Protein AF-A0A383DBJ0-F1 (afdb_monomer_lite)

pLDDT: mean 82.98, std 10.9, range [48.59, 94.0]

Foldseek 3Di:
DQLLLLLLVFAADPVRHRCLVVLNQLLQDLPQPPFHDPVSVVVNPDPSVVSSVLSVLVSCLRHPLVVQCPPPLVSLVVNLVSLLVNLVVDVSSGDPDCPSVVSNVVSVVSDDPVNDDPVRCCVVCVPDPPPCPPPPPPPVVVVVVVVVVVVVVVLVVVLSVDSNNYDDDPPPPPDDPVNVVVSVVVVVVVPDDSDNDCSDGDPDDDDDD

Structure (mmCIF, N/CA/C/O backbone):
data_AF-A0A383DBJ0-F1
#
_entry.id   AF-A0A383DBJ0-F1
#
loop_
_atom_site.group_PDB
_atom_site.id
_atom_site.type_symbol
_atom_site.label_atom_id
_atom_site.label_alt_id
_atom_site.label_comp_id
_atom_site.label_asym_id
_atom_site.label_entity_id
_atom_site.label_seq_id
_atom_site.pdbx_PDB_ins_code
_atom_site.Cartn_x
_atom_site.Cartn_y
_atom_site.Cartn_z
_atom_site.occupancy
_atom_site.B_iso_or_equiv
_atom_site.auth_seq_id
_atom_site.auth_comp_id
_atom_site.auth_asym_id
_atom_site.auth_atom_id
_atom_site.pdbx_PDB_model_num
ATOM 1 N N . MET A 1 1 ? -1.577 1.151 3.585 1.00 78.62 1 MET A N 1
ATOM 2 C CA . MET A 1 1 ? -2.310 1.111 2.299 1.00 78.62 1 MET A CA 1
ATOM 3 C C . MET A 1 1 ? -2.269 2.473 1.631 1.00 78.62 1 MET A C 1
ATOM 5 O O . MET A 1 1 ? -1.499 2.609 0.700 1.00 78.62 1 MET A O 1
ATOM 9 N N . LEU A 1 2 ? -2.978 3.483 2.160 1.00 85.38 2 LEU A N 1
ATOM 10 C CA . LEU A 1 2 ? -3.038 4.823 1.557 1.00 85.38 2 LEU A CA 1
ATOM 11 C C . LEU A 1 2 ? -1.651 5.437 1.316 1.00 85.38 2 LEU A C 1
ATOM 13 O O . LEU A 1 2 ? -1.332 5.814 0.196 1.00 85.38 2 LEU A O 1
ATOM 17 N N . GLU A 1 3 ? -0.817 5.481 2.356 1.00 85.38 3 GLU A N 1
ATOM 18 C CA . GLU A 1 3 ? 0.549 6.016 2.272 1.00 85.38 3 GLU A CA 1
ATOM 19 C C . GLU A 1 3 ? 1.381 5.288 1.206 1.00 85.38 3 GLU A C 1
ATOM 21 O O . GLU A 1 3 ? 1.990 5.929 0.358 1.00 85.38 3 GLU A O 1
ATOM 26 N N . SER A 1 4 ? 1.298 3.953 1.166 1.00 85.00 4 SER A N 1
ATOM 27 C CA . SER A 1 4 ? 1.961 3.122 0.151 1.00 85.00 4 SER A CA 1
ATOM 28 C C . SER A 1 4 ? 1.519 3.446 -1.279 1.00 85.00 4 SER A C 1
ATOM 30 O O . SER A 1 4 ? 2.328 3.313 -2.190 1.00 85.00 4 SER A O 1
ATOM 32 N N . GLY A 1 5 ? 0.269 3.863 -1.488 1.00 87.31 5 GLY A N 1
ATOM 33 C CA . GLY A 1 5 ? -0.203 4.332 -2.789 1.00 87.31 5 GLY A CA 1
ATOM 34 C C . GLY A 1 5 ? 0.335 5.723 -3.121 1.00 87.31 5 GLY A C 1
ATOM 35 O O . GLY A 1 5 ? 0.815 5.951 -4.226 1.00 87.31 5 GLY A O 1
ATOM 36 N N . ILE A 1 6 ? 0.319 6.647 -2.154 1.00 89.38 6 ILE A N 1
ATOM 37 C CA . ILE A 1 6 ? 0.775 8.037 -2.333 1.00 89.38 6 ILE A CA 1
ATOM 38 C C . ILE A 1 6 ? 2.254 8.086 -2.725 1.00 89.38 6 ILE A C 1
ATOM 40 O O . ILE A 1 6 ? 2.603 8.726 -3.718 1.00 89.38 6 ILE A O 1
ATOM 44 N N . VAL A 1 7 ? 3.114 7.370 -1.996 1.00 89.50 7 VAL A N 1
ATOM 45 C CA . VAL A 1 7 ? 4.571 7.400 -2.214 1.00 89.50 7 VAL A CA 1
ATOM 46 C C . VAL A 1 7 ? 4.981 6.937 -3.613 1.00 89.50 7 VAL A C 1
ATOM 48 O O . VAL A 1 7 ? 5.968 7.431 -4.150 1.00 89.50 7 VAL A O 1
ATOM 51 N N . LYS A 1 8 ? 4.208 6.040 -4.240 1.00 90.12 8 LYS A N 1
ATOM 52 C CA . LYS A 1 8 ? 4.453 5.571 -5.614 1.00 90.12 8 LYS A CA 1
ATOM 53 C C . LYS A 1 8 ? 4.334 6.708 -6.628 1.00 90.12 8 LYS A C 1
ATOM 55 O O . LYS A 1 8 ? 5.065 6.744 -7.613 1.00 90.12 8 LYS A O 1
ATOM 60 N N . PHE A 1 9 ? 3.478 7.694 -6.364 1.00 89.44 9 PHE A N 1
ATOM 61 C CA . PHE A 1 9 ? 3.321 8.861 -7.228 1.00 89.44 9 PHE A CA 1
ATOM 62 C C . PHE A 1 9 ? 4.254 10.016 -6.872 1.00 89.44 9 PHE A C 1
ATOM 64 O O . PHE A 1 9 ? 4.484 10.870 -7.730 1.00 89.44 9 PHE A O 1
ATOM 71 N N . THR A 1 10 ? 4.749 10.108 -5.641 1.00 88.44 10 THR A N 1
ATOM 72 C CA . THR A 1 10 ? 5.482 11.292 -5.163 1.00 88.44 10 THR A CA 1
ATOM 73 C C . THR A 1 10 ? 6.996 11.103 -5.130 1.00 88.44 10 THR A C 1
ATOM 75 O O . THR A 1 10 ? 7.720 12.096 -5.202 1.00 88.44 10 THR A O 1
ATOM 78 N N . PHE A 1 11 ? 7.490 9.863 -5.095 1.00 88.88 11 PHE A N 1
ATOM 79 C CA . PHE A 1 11 ? 8.921 9.562 -5.127 1.00 88.88 11 PHE A CA 1
ATOM 80 C C . PHE A 1 11 ? 9.411 9.248 -6.543 1.00 88.88 11 PHE A C 1
ATOM 82 O O . PHE A 1 11 ? 8.774 8.521 -7.303 1.00 88.88 11 PHE A O 1
ATOM 89 N N . PHE A 1 12 ? 10.564 9.812 -6.892 1.00 89.50 12 PHE A N 1
ATOM 90 C CA . PHE A 1 12 ? 11.225 9.649 -8.188 1.00 89.50 12 PHE A CA 1
ATOM 91 C C . PHE A 1 12 ? 12.572 8.951 -8.013 1.00 89.50 12 PHE A C 1
ATOM 93 O O . PHE A 1 12 ? 13.228 9.101 -6.979 1.00 89.50 12 PHE A O 1
ATOM 100 N N . ALA A 1 13 ? 12.985 8.188 -9.018 1.00 88.56 13 ALA A N 1
ATOM 101 C CA . ALA A 1 13 ? 14.321 7.617 -9.079 1.00 88.56 13 ALA A CA 1
ATOM 102 C C . ALA A 1 13 ? 15.391 8.728 -9.235 1.00 88.56 13 ALA A C 1
ATOM 104 O O . ALA A 1 13 ? 15.050 9.873 -9.549 1.00 88.56 13 ALA A O 1
ATOM 105 N N . PRO A 1 14 ? 16.686 8.437 -8.987 1.00 86.69 14 PRO A N 1
ATOM 106 C CA . PRO A 1 14 ? 17.764 9.434 -9.069 1.00 86.69 14 PRO A CA 1
ATOM 107 C C . PRO A 1 14 ? 17.910 10.109 -10.441 1.00 86.69 14 PRO A C 1
ATOM 109 O O . PRO A 1 14 ? 18.412 11.223 -10.533 1.00 86.69 14 PRO A O 1
ATOM 112 N N . ASP A 1 15 ? 17.459 9.437 -11.497 1.00 86.62 15 ASP A N 1
ATOM 113 C CA . ASP A 1 15 ? 17.388 9.928 -12.876 1.00 86.62 15 ASP A CA 1
ATOM 114 C C . ASP A 1 15 ? 16.153 10.818 -13.145 1.00 86.62 15 ASP A C 1
ATOM 116 O O . ASP A 1 15 ? 15.969 11.315 -14.254 1.00 86.62 15 ASP A O 1
ATOM 120 N N . GLY A 1 16 ? 15.300 11.032 -12.139 1.00 86.00 16 GLY A N 1
ATOM 121 C CA . GLY A 1 16 ? 14.067 11.810 -12.231 1.00 86.00 16 GLY A CA 1
ATOM 122 C C . GLY A 1 16 ? 12.880 11.045 -12.821 1.00 86.00 16 GLY A C 1
ATOM 123 O O . GLY A 1 16 ? 11.803 11.632 -12.971 1.00 86.00 16 GLY A O 1
ATOM 124 N N . THR A 1 17 ? 13.035 9.755 -13.135 1.00 90.12 17 THR A N 1
ATOM 125 C CA . THR A 1 17 ? 11.953 8.926 -13.678 1.00 90.12 17 THR A CA 1
ATOM 126 C C . THR A 1 17 ? 11.041 8.394 -12.571 1.00 90.12 17 THR A C 1
ATOM 128 O O . THR A 1 17 ? 11.385 8.368 -11.386 1.00 90.12 17 THR A O 1
ATOM 131 N N . ASN A 1 18 ? 9.824 7.998 -12.942 1.00 92.19 18 ASN A N 1
ATOM 132 C CA . ASN A 1 18 ? 8.900 7.324 -12.039 1.00 92.19 18 ASN A CA 1
ATOM 133 C C . ASN A 1 18 ? 8.164 6.227 -12.813 1.00 92.19 18 ASN A C 1
ATOM 135 O O . ASN A 1 18 ? 7.288 6.508 -13.631 1.00 92.19 18 ASN A O 1
ATOM 139 N N . THR A 1 19 ? 8.549 4.981 -12.543 1.00 91.62 19 THR A N 1
ATOM 140 C CA . THR A 1 19 ? 8.010 3.778 -13.191 1.00 91.62 19 THR A CA 1
ATOM 141 C C . THR A 1 19 ? 6.544 3.529 -12.846 1.00 91.62 19 THR A C 1
ATOM 143 O O . THR A 1 19 ? 5.799 3.019 -13.673 1.00 91.62 19 THR A O 1
ATOM 146 N N . TRP A 1 20 ? 6.092 3.949 -11.661 1.00 92.75 20 TRP A N 1
ATOM 147 C CA . TRP A 1 20 ? 4.691 3.856 -11.242 1.00 92.75 20 TRP A CA 1
ATOM 148 C C . TRP A 1 20 ? 3.778 4.763 -12.068 1.00 92.75 20 TRP A C 1
ATOM 150 O O . TRP A 1 20 ? 2.691 4.354 -12.461 1.00 92.75 20 TRP A O 1
ATOM 160 N N . ARG A 1 21 ? 4.229 5.983 -12.375 1.00 91.50 21 ARG A N 1
ATOM 161 C CA . ARG A 1 21 ? 3.523 6.934 -13.251 1.00 91.50 21 ARG A CA 1
ATOM 162 C C . ARG A 1 21 ? 3.600 6.567 -14.730 1.00 91.50 21 ARG A C 1
ATOM 164 O O . ARG A 1 21 ? 2.800 7.075 -15.504 1.00 91.50 21 ARG A O 1
ATOM 171 N N . ALA A 1 22 ? 4.594 5.772 -15.111 1.00 92.56 22 ALA A N 1
ATOM 172 C CA . ALA A 1 22 ? 4.785 5.290 -16.473 1.00 92.56 22 ALA A CA 1
ATOM 173 C C . ALA A 1 22 ? 4.126 3.920 -16.716 1.00 92.56 22 ALA A C 1
ATOM 175 O O . ALA A 1 22 ? 4.369 3.323 -17.758 1.00 92.56 22 ALA A O 1
ATOM 176 N N . ASP A 1 23 ? 3.352 3.415 -15.750 1.00 92.44 23 ASP A N 1
ATOM 177 C CA . ASP A 1 23 ? 2.667 2.116 -15.767 1.00 92.44 23 ASP A CA 1
ATOM 178 C C . ASP A 1 23 ? 3.574 0.881 -15.962 1.00 92.44 23 ASP A C 1
ATOM 180 O O . ASP A 1 23 ? 3.080 -0.234 -16.091 1.00 92.44 23 ASP A O 1
ATOM 184 N N . SER A 1 24 ? 4.898 1.048 -15.892 1.00 91.88 24 SER A N 1
ATOM 185 C CA . SER A 1 24 ? 5.894 -0.017 -16.086 1.00 91.88 24 SER A CA 1
ATOM 186 C C . SER A 1 24 ? 6.407 -0.622 -14.782 1.00 91.88 24 SER A C 1
ATOM 188 O O . SER A 1 24 ? 7.285 -1.476 -14.779 1.00 91.88 24 SER A O 1
ATOM 190 N N . ALA A 1 25 ? 5.897 -0.180 -13.631 1.00 91.75 25 ALA A N 1
ATOM 191 C CA . ALA A 1 25 ? 6.394 -0.635 -12.336 1.00 91.75 25 ALA A CA 1
ATOM 192 C C . ALA A 1 25 ? 6.259 -2.153 -12.127 1.00 91.75 25 ALA A C 1
ATOM 194 O O . ALA A 1 25 ? 7.143 -2.745 -11.506 1.00 91.75 25 ALA A O 1
ATOM 195 N N . LEU A 1 26 ? 5.188 -2.778 -12.633 1.00 91.56 26 LEU A N 1
ATOM 196 C CA . LEU A 1 26 ? 4.977 -4.221 -12.477 1.00 91.56 26 LEU A CA 1
ATOM 197 C C . LEU A 1 26 ? 5.916 -5.060 -13.353 1.00 91.56 26 LEU A C 1
ATOM 199 O O . LEU A 1 26 ? 6.318 -6.123 -12.890 1.00 91.56 26 LEU A O 1
ATOM 203 N N . ASP A 1 27 ? 6.387 -4.529 -14.488 1.00 90.94 27 ASP A N 1
ATOM 204 C CA . ASP A 1 27 ? 7.390 -5.179 -15.354 1.00 90.94 27 ASP A CA 1
ATOM 205 C C . ASP A 1 27 ? 8.699 -5.489 -14.600 1.00 90.94 27 ASP A C 1
ATOM 207 O O . ASP A 1 27 ? 9.447 -6.407 -14.926 1.00 90.94 27 ASP A O 1
ATOM 211 N N . TYR A 1 28 ? 9.001 -4.695 -13.569 1.00 90.19 28 TYR A N 1
ATOM 212 C CA . TYR A 1 28 ? 10.174 -4.885 -12.715 1.00 90.19 28 TYR A CA 1
ATOM 213 C C . TYR A 1 28 ? 9.833 -5.623 -11.417 1.00 90.19 28 TYR A C 1
ATOM 215 O O . TYR A 1 28 ? 10.699 -6.193 -10.752 1.00 90.19 28 TYR A O 1
ATOM 223 N N . HIS A 1 29 ? 8.571 -5.589 -10.999 1.00 90.62 29 HIS A N 1
ATOM 224 C CA . HIS A 1 29 ? 8.169 -5.950 -9.647 1.00 90.62 29 HIS A CA 1
ATOM 225 C C . HIS A 1 29 ? 8.373 -7.431 -9.332 1.00 90.62 29 HIS A C 1
ATOM 227 O O . HIS A 1 29 ? 8.875 -7.781 -8.260 1.00 90.62 29 HIS A O 1
ATOM 233 N N . TYR A 1 30 ? 7.999 -8.304 -10.267 1.00 88.88 30 TYR A N 1
ATOM 234 C CA . TYR A 1 30 ? 7.921 -9.743 -10.021 1.00 88.88 30 TYR A CA 1
ATOM 235 C C . TYR A 1 30 ? 9.279 -10.394 -9.762 1.00 88.88 30 TYR A C 1
ATOM 237 O O . TYR A 1 30 ? 9.354 -11.377 -9.018 1.00 88.88 30 TYR A O 1
ATOM 245 N N . TRP A 1 31 ? 10.356 -9.817 -10.290 1.00 86.19 31 TRP A N 1
ATOM 246 C CA . TRP A 1 31 ? 11.720 -10.292 -10.073 1.00 86.19 31 TRP A CA 1
ATOM 247 C C . TRP A 1 31 ? 12.537 -9.437 -9.092 1.00 86.19 31 TRP A C 1
ATOM 249 O O . TRP A 1 31 ? 13.574 -9.905 -8.623 1.00 86.19 31 TRP A O 1
ATOM 259 N N . THR A 1 32 ? 12.090 -8.225 -8.735 1.00 87.94 32 THR A N 1
ATOM 260 C CA . THR A 1 32 ? 12.760 -7.367 -7.727 1.00 87.94 32 THR A CA 1
ATOM 261 C C . THR A 1 32 ? 12.205 -7.490 -6.314 1.00 87.94 32 THR A C 1
ATOM 263 O O . THR A 1 32 ? 12.823 -7.014 -5.359 1.00 87.94 32 THR A O 1
ATOM 266 N N . GLN A 1 33 ? 11.036 -8.103 -6.147 1.00 87.38 33 GLN A N 1
ATOM 267 C CA . GLN A 1 33 ? 10.447 -8.325 -4.831 1.00 87.38 33 GLN A CA 1
ATOM 268 C C . GLN A 1 33 ? 11.353 -9.185 -3.913 1.00 87.38 33 GLN A C 1
ATOM 270 O O . GLN A 1 33 ? 12.064 -10.060 -4.403 1.00 87.38 33 GLN A O 1
ATOM 275 N N . PRO A 1 34 ? 11.328 -8.984 -2.577 1.00 79.56 34 PRO A N 1
ATOM 276 C CA . PRO A 1 34 ? 12.277 -9.583 -1.633 1.00 79.56 34 PRO A CA 1
ATOM 277 C C . PRO A 1 34 ? 12.401 -11.106 -1.687 1.00 79.56 34 PRO A C 1
ATOM 279 O O . PRO A 1 34 ? 13.489 -11.640 -1.487 1.00 79.56 34 PRO A O 1
ATOM 282 N N . ILE A 1 35 ? 11.283 -11.808 -1.888 1.00 83.19 35 ILE A N 1
ATOM 283 C CA . ILE A 1 35 ? 11.227 -13.270 -1.939 1.00 83.19 35 ILE A CA 1
ATOM 284 C C . ILE A 1 35 ? 10.286 -13.654 -3.091 1.00 83.19 35 ILE A C 1
ATOM 286 O O . ILE A 1 35 ? 9.081 -13.836 -2.866 1.00 83.19 35 ILE A O 1
ATOM 290 N N . PRO A 1 36 ? 10.799 -13.733 -4.333 1.00 80.56 36 PRO A N 1
ATOM 291 C CA . PRO A 1 36 ? 10.012 -14.219 -5.453 1.00 80.56 36 PRO A CA 1
ATOM 292 C C . PRO A 1 36 ? 9.712 -15.707 -5.247 1.00 80.56 36 PRO A C 1
ATOM 294 O O . PRO A 1 36 ? 10.533 -16.468 -4.731 1.00 80.56 36 PRO A O 1
ATOM 297 N N . ASN A 1 37 ? 8.509 -16.123 -5.622 1.00 86.00 37 ASN A N 1
ATOM 298 C CA . ASN A 1 37 ? 8.094 -17.518 -5.598 1.00 86.00 37 ASN A CA 1
ATOM 299 C C . ASN A 1 37 ? 8.128 -18.097 -7.027 1.00 86.00 37 ASN A C 1
ATOM 301 O O . ASN A 1 37 ? 8.399 -17.394 -7.999 1.00 86.00 37 ASN A O 1
ATOM 305 N N . GLY A 1 38 ? 7.849 -19.395 -7.174 1.00 84.44 38 GLY A N 1
ATOM 306 C CA . GLY A 1 38 ? 7.829 -20.027 -8.499 1.00 84.44 38 GLY A CA 1
ATOM 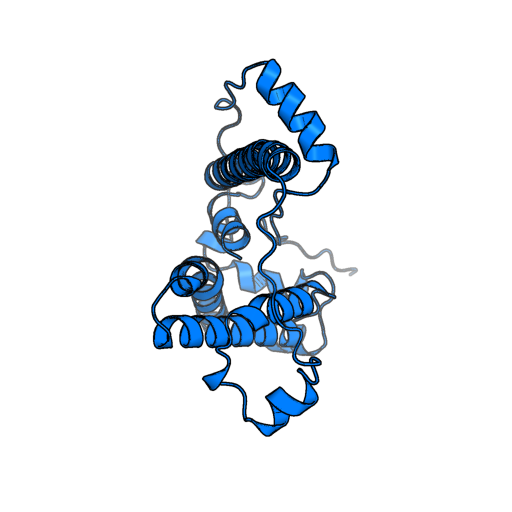307 C C . GLY A 1 38 ? 6.783 -19.433 -9.453 1.00 84.44 38 GLY A C 1
ATOM 308 O O . GLY A 1 38 ? 7.004 -19.440 -10.658 1.00 84.44 38 GLY A O 1
ATOM 309 N N . LEU A 1 39 ? 5.674 -18.891 -8.932 1.00 87.06 39 LEU A N 1
ATOM 310 C CA . LEU A 1 39 ? 4.632 -18.232 -9.728 1.00 87.06 39 LEU A CA 1
ATOM 311 C C . LEU A 1 39 ? 5.063 -16.854 -10.224 1.00 87.06 39 LEU A C 1
ATOM 313 O O . LEU A 1 39 ? 4.639 -16.464 -11.305 1.00 87.06 39 LEU A O 1
ATOM 317 N N . SER A 1 40 ? 5.925 -16.147 -9.490 1.00 88.25 40 SER A N 1
ATOM 318 C CA . SER A 1 40 ? 6.440 -14.833 -9.879 1.00 88.25 40 SER A CA 1
ATOM 319 C C . SER A 1 40 ? 7.049 -14.866 -11.275 1.00 88.25 40 SER A C 1
ATOM 321 O O . SER A 1 40 ? 6.768 -13.985 -12.074 1.00 88.25 40 SER A O 1
ATOM 323 N N . TRP A 1 41 ? 7.806 -15.922 -11.594 1.00 88.88 41 TRP A N 1
ATOM 324 C CA . TRP A 1 41 ? 8.384 -16.104 -12.925 1.00 88.88 41 TRP A CA 1
ATOM 325 C C . TRP A 1 41 ? 7.315 -16.292 -14.007 1.00 88.88 41 TRP A C 1
ATOM 327 O O . TRP A 1 41 ? 7.425 -15.710 -15.075 1.00 88.88 41 TRP A O 1
ATOM 337 N N . TYR A 1 42 ? 6.258 -17.064 -13.745 1.00 89.75 42 TYR A N 1
ATOM 338 C CA . TYR A 1 42 ? 5.175 -17.237 -14.721 1.00 89.75 42 TYR A CA 1
ATOM 339 C C . TYR A 1 42 ? 4.364 -15.958 -14.929 1.00 89.75 42 TYR A C 1
ATOM 341 O O . TYR A 1 42 ? 3.909 -15.706 -16.040 1.00 89.75 42 TYR A O 1
ATOM 349 N N . ILE A 1 43 ? 4.163 -15.177 -13.866 1.00 88.62 43 ILE A N 1
ATOM 350 C CA . ILE A 1 43 ? 3.423 -13.914 -13.923 1.00 88.62 43 ILE A CA 1
ATOM 351 C C . ILE A 1 43 ? 4.230 -12.864 -14.691 1.00 88.62 43 ILE A C 1
ATOM 353 O O . ILE A 1 43 ? 3.660 -12.170 -15.517 1.00 88.62 43 ILE A O 1
ATOM 357 N N . ASP A 1 44 ? 5.546 -12.826 -14.498 1.00 89.50 44 ASP A N 1
ATOM 358 C CA . ASP A 1 44 ? 6.467 -11.960 -15.244 1.00 89.50 44 ASP A CA 1
ATOM 359 C C . ASP A 1 44 ? 6.455 -12.220 -16.763 1.00 89.50 44 ASP A C 1
ATOM 361 O O . ASP A 1 44 ? 6.699 -11.328 -17.564 1.00 89.50 44 ASP A O 1
ATOM 365 N N . GLN A 1 45 ? 6.134 -13.448 -17.181 1.00 91.00 45 GLN A N 1
ATOM 366 C CA . GLN A 1 45 ? 6.005 -13.809 -18.598 1.00 91.00 45 GLN A CA 1
ATOM 367 C C . GLN A 1 45 ? 4.634 -13.449 -19.196 1.00 91.00 45 GLN A C 1
ATOM 369 O O . GLN A 1 45 ? 4.386 -13.726 -20.376 1.00 91.00 45 GLN A O 1
ATOM 374 N N . LEU A 1 46 ? 3.704 -12.898 -18.409 1.00 91.25 46 LEU A N 1
ATOM 375 C CA . LEU A 1 46 ? 2.397 -12.502 -18.921 1.00 91.25 46 LEU A CA 1
ATOM 376 C C . LEU A 1 46 ? 2.517 -11.284 -19.849 1.00 91.25 46 LEU A C 1
ATOM 378 O O . LEU A 1 46 ? 3.480 -10.525 -19.797 1.00 91.25 46 LEU A O 1
ATOM 382 N N . PRO A 1 47 ? 1.537 -11.076 -20.744 1.00 92.81 47 PRO A N 1
ATOM 383 C CA . PRO A 1 47 ? 1.529 -9.883 -21.572 1.00 92.81 47 PRO A CA 1
ATOM 384 C C . PRO A 1 47 ? 1.387 -8.615 -20.719 1.00 92.81 47 PRO A C 1
ATOM 386 O O . PRO A 1 47 ? 0.516 -8.556 -19.854 1.00 92.81 47 PRO A O 1
ATOM 389 N N . HIS A 1 48 ? 2.115 -7.560 -21.083 1.00 91.06 48 HIS A N 1
ATOM 390 C CA . HIS A 1 48 ? 2.145 -6.268 -20.379 1.00 91.06 48 HIS A CA 1
ATOM 391 C C . HIS A 1 48 ? 0.765 -5.647 -20.064 1.00 91.06 48 HIS A C 1
ATOM 393 O O . HIS A 1 48 ? 0.591 -4.942 -19.073 1.00 91.06 48 HIS A O 1
ATOM 399 N N . TRP A 1 49 ? -0.275 -5.920 -20.865 1.00 92.81 49 TRP A N 1
ATOM 400 C CA . TRP A 1 49 ? -1.626 -5.423 -20.563 1.00 92.81 49 TRP A CA 1
ATOM 401 C C . TRP A 1 49 ? -2.194 -5.986 -19.247 1.00 92.81 49 TRP A C 1
ATOM 403 O O . TRP A 1 49 ? -3.015 -5.325 -18.607 1.00 92.81 49 TRP A O 1
ATOM 413 N N . VAL A 1 50 ? -1.770 -7.189 -18.838 1.00 92.31 50 VAL A N 1
ATOM 414 C CA . VAL A 1 50 ? -2.140 -7.796 -17.552 1.00 92.31 50 VAL A CA 1
ATOM 415 C C . VAL A 1 50 ? -1.499 -7.020 -16.407 1.00 92.31 50 VAL A C 1
ATOM 417 O O . VAL A 1 50 ? -2.170 -6.738 -15.415 1.00 92.31 50 VAL A O 1
ATOM 420 N N . ASP A 1 51 ? -0.245 -6.613 -16.570 1.00 92.31 51 ASP A N 1
ATOM 421 C CA . ASP A 1 51 ? 0.494 -5.840 -15.573 1.00 92.31 51 ASP A CA 1
ATOM 422 C C . ASP A 1 51 ? -0.125 -4.463 -15.379 1.00 92.31 51 ASP A C 1
ATOM 424 O O . ASP A 1 51 ? -0.391 -4.065 -14.245 1.00 92.31 51 ASP A O 1
ATOM 428 N N . ILE A 1 52 ? -0.490 -3.786 -16.472 1.00 93.50 52 ILE A N 1
ATOM 429 C CA . ILE A 1 52 ? -1.258 -2.537 -16.414 1.00 93.50 52 ILE A CA 1
ATOM 430 C C . ILE A 1 52 ? -2.575 -2.763 -15.655 1.00 93.50 52 ILE A C 1
ATOM 432 O O . ILE A 1 52 ? -2.914 -2.005 -14.747 1.00 93.50 52 ILE A O 1
ATOM 436 N N . PHE A 1 53 ? -3.331 -3.815 -15.977 1.00 94.00 53 PHE A N 1
ATOM 437 C CA . PHE A 1 53 ? -4.591 -4.098 -15.285 1.00 94.00 53 PHE A CA 1
ATOM 438 C C . PHE A 1 53 ? -4.392 -4.315 -13.773 1.00 94.00 53 PHE A C 1
ATOM 440 O O . PHE A 1 53 ? -5.111 -3.728 -12.957 1.00 94.00 53 PHE A O 1
ATOM 447 N N . CYS A 1 54 ? -3.394 -5.112 -13.388 1.00 93.06 54 CYS A N 1
ATOM 448 C CA . CYS A 1 54 ? -3.036 -5.369 -11.995 1.00 93.06 54 CYS A CA 1
ATOM 449 C C . CYS A 1 54 ? -2.564 -4.097 -11.271 1.00 93.06 54 CYS A C 1
ATOM 451 O O . CYS A 1 54 ? -2.965 -3.867 -10.127 1.00 93.06 54 CYS A O 1
ATOM 453 N N . LEU A 1 55 ? -1.781 -3.244 -11.940 1.00 93.75 55 LEU A N 1
ATOM 454 C CA . LEU A 1 55 ? -1.333 -1.939 -11.447 1.00 93.75 55 LEU A CA 1
ATOM 455 C C . LEU A 1 55 ? -2.531 -1.054 -11.073 1.00 93.75 55 LEU A C 1
ATOM 457 O O . LEU A 1 55 ? -2.607 -0.539 -9.957 1.00 93.75 55 LEU A O 1
ATOM 461 N N . TRP A 1 56 ? -3.499 -0.909 -11.981 1.00 94.00 56 TRP A N 1
ATOM 462 C CA . TRP A 1 56 ? -4.687 -0.084 -11.751 1.00 94.00 56 TRP A CA 1
ATOM 463 C C . TRP A 1 56 ? -5.579 -0.645 -10.645 1.00 94.00 56 TRP A C 1
ATOM 465 O O . TRP A 1 56 ? -6.074 0.116 -9.808 1.00 94.00 56 TRP A O 1
ATOM 475 N N . LEU A 1 57 ? -5.750 -1.970 -10.592 1.00 93.44 57 LEU A N 1
ATOM 476 C CA . LEU A 1 57 ? -6.478 -2.629 -9.507 1.00 93.44 57 LEU A CA 1
ATOM 477 C C . LEU A 1 57 ? -5.805 -2.370 -8.151 1.00 93.44 57 LEU A C 1
ATOM 479 O O . LEU A 1 57 ? -6.485 -2.061 -7.170 1.00 93.44 57 LEU A O 1
ATOM 483 N N . MET A 1 58 ? -4.475 -2.442 -8.102 1.00 93.44 58 MET A N 1
ATOM 484 C CA . MET A 1 58 ? -3.686 -2.126 -6.916 1.00 93.44 58 MET A CA 1
ATOM 485 C C . MET A 1 58 ? -3.843 -0.653 -6.514 1.00 93.44 58 MET A C 1
ATOM 487 O O . MET A 1 58 ? -4.110 -0.389 -5.344 1.00 93.44 58 MET A O 1
ATOM 491 N N . TYR A 1 59 ? -3.760 0.307 -7.442 1.00 93.31 59 TYR A N 1
ATOM 492 C CA . TYR A 1 59 ? -3.983 1.726 -7.125 1.00 93.31 59 TYR A CA 1
ATOM 493 C C . TYR A 1 59 ? -5.376 1.986 -6.566 1.00 93.31 59 TYR A C 1
ATOM 495 O O . TYR A 1 59 ? -5.527 2.697 -5.569 1.00 93.31 59 TYR A O 1
ATOM 503 N N . PHE A 1 60 ? -6.396 1.381 -7.169 1.00 93.81 60 PHE A N 1
ATOM 504 C CA . PHE A 1 60 ? -7.758 1.466 -6.664 1.00 93.81 60 PHE A CA 1
ATOM 505 C C . PHE A 1 60 ? -7.855 0.914 -5.234 1.00 93.81 60 PHE A C 1
ATOM 507 O O . PHE A 1 60 ? -8.427 1.556 -4.350 1.00 93.81 60 PHE A O 1
ATOM 514 N N . ALA A 1 61 ? -7.246 -0.242 -4.979 1.00 92.69 61 ALA A N 1
ATOM 515 C CA . ALA A 1 61 ? -7.255 -0.870 -3.667 1.00 92.69 61 ALA A CA 1
ATOM 516 C C . ALA A 1 61 ? -6.451 -0.098 -2.606 1.00 92.69 61 ALA A C 1
ATOM 518 O O . ALA A 1 61 ? -6.870 -0.011 -1.454 1.00 92.69 61 ALA A O 1
ATOM 519 N N . GLU A 1 62 ? -5.324 0.508 -2.970 1.00 91.44 62 GLU A N 1
ATOM 520 C CA . GLU A 1 62 ? -4.480 1.249 -2.031 1.00 91.44 62 GLU A CA 1
ATOM 521 C C . GLU A 1 62 ? -5.001 2.651 -1.727 1.00 91.44 62 GLU A C 1
ATOM 523 O O . GLU A 1 62 ? -4.862 3.102 -0.589 1.00 91.44 62 GLU A O 1
ATOM 528 N N . ILE A 1 63 ? -5.602 3.329 -2.708 1.00 91.12 63 ILE A N 1
ATOM 529 C CA . ILE A 1 63 ? -6.030 4.725 -2.577 1.00 91.12 63 ILE A CA 1
ATOM 530 C C . ILE A 1 63 ? -7.521 4.814 -2.279 1.00 91.12 63 ILE A C 1
ATOM 532 O O . ILE A 1 63 ? -7.904 5.491 -1.333 1.00 91.12 63 ILE A O 1
ATOM 536 N N . VAL A 1 64 ? -8.375 4.135 -3.046 1.00 93.25 64 VAL A N 1
ATOM 537 C CA . VAL A 1 64 ? -9.831 4.332 -2.973 1.00 93.25 64 VAL A CA 1
ATOM 538 C C . VAL A 1 64 ? -10.450 3.523 -1.835 1.00 93.25 64 VAL A C 1
ATOM 540 O O . VAL A 1 64 ? -11.193 4.078 -1.023 1.00 93.25 64 VAL A O 1
ATOM 543 N N . LEU A 1 65 ? -10.132 2.227 -1.724 1.00 92.12 65 LEU A N 1
ATOM 544 C CA . LEU A 1 65 ? -10.774 1.344 -0.738 1.00 92.12 65 LEU A CA 1
ATOM 545 C C . LEU A 1 65 ? -10.636 1.790 0.730 1.00 92.12 65 LEU A C 1
ATOM 547 O O . LEU A 1 65 ? -11.625 1.652 1.453 1.00 92.12 65 LEU A O 1
ATOM 551 N N . PRO A 1 66 ? -9.511 2.373 1.200 1.00 90.31 66 PRO A N 1
ATOM 552 C CA . PRO A 1 66 ? -9.416 2.855 2.576 1.00 90.31 66 PRO A CA 1
ATOM 553 C C . PRO A 1 66 ? -10.467 3.909 2.939 1.00 90.31 66 PRO A C 1
ATOM 555 O O . PRO A 1 66 ? -10.938 3.934 4.075 1.00 90.31 66 PRO A O 1
ATOM 558 N N . PHE A 1 67 ? -10.894 4.748 1.990 1.00 91.25 67 PHE A N 1
ATOM 559 C CA . PHE A 1 67 ? -11.967 5.718 2.232 1.00 91.25 67 PHE A CA 1
ATOM 560 C C . PHE A 1 67 ? -13.335 5.040 2.362 1.00 91.25 67 PHE A C 1
ATOM 562 O O . PHE A 1 67 ? -14.188 5.493 3.128 1.00 91.25 67 PHE A O 1
ATOM 569 N N . LEU A 1 68 ? -13.539 3.911 1.676 1.00 91.25 68 LEU A N 1
ATOM 570 C CA . LEU A 1 68 ? -14.774 3.132 1.762 1.00 91.25 68 LEU A CA 1
ATOM 571 C C . LEU A 1 68 ? -14.916 2.387 3.100 1.00 91.25 68 LEU A C 1
ATOM 573 O O . LEU A 1 68 ? -16.018 1.951 3.433 1.00 91.25 68 LEU A O 1
ATOM 577 N N . PHE A 1 69 ? -13.856 2.277 3.908 1.00 88.31 69 PHE A N 1
ATOM 578 C CA . PHE A 1 69 ? -13.935 1.658 5.238 1.00 88.31 69 PHE A CA 1
ATOM 579 C C . PHE A 1 69 ? -14.887 2.404 6.182 1.00 88.31 69 PHE A C 1
ATOM 581 O O . PHE A 1 69 ? -15.529 1.782 7.030 1.00 88.31 69 PHE A O 1
ATOM 588 N N . PHE A 1 70 ? -15.028 3.718 5.994 1.00 88.88 70 PHE A N 1
ATOM 589 C CA . PHE A 1 70 ? -15.914 4.586 6.776 1.00 88.88 70 PHE A CA 1
ATOM 590 C C . PHE A 1 70 ? -17.320 4.733 6.164 1.00 88.88 70 PHE A C 1
ATOM 592 O O . PHE A 1 70 ? -18.141 5.505 6.653 1.00 88.88 70 PHE A O 1
ATOM 599 N N . SER A 1 71 ? -17.597 4.003 5.083 1.00 89.81 71 SER A N 1
ATOM 600 C CA . SER A 1 71 ? -18.836 4.063 4.307 1.00 89.81 71 SER A CA 1
ATOM 601 C C . SER A 1 71 ? -19.919 3.122 4.875 1.00 89.81 71 SER A C 1
ATOM 603 O O . SER A 1 71 ? -19.604 2.243 5.687 1.00 89.81 71 SER A O 1
ATOM 605 N N . PRO A 1 72 ? -21.207 3.250 4.479 1.00 88.62 72 PRO A N 1
ATOM 606 C CA . PRO A 1 72 ? -22.249 2.283 4.823 1.00 88.62 72 PRO A CA 1
ATOM 607 C C . PRO A 1 72 ? -21.873 0.830 4.515 1.00 88.62 72 PRO A C 1
ATOM 609 O O . PRO A 1 72 ? -21.052 0.524 3.649 1.00 88.62 72 PRO A O 1
ATOM 612 N N . ARG A 1 73 ? -22.550 -0.082 5.219 1.00 86.44 73 ARG A N 1
ATOM 613 C CA . ARG A 1 73 ? -22.240 -1.516 5.303 1.00 86.44 73 ARG A CA 1
ATOM 614 C C . ARG A 1 73 ? -21.831 -2.175 3.982 1.00 86.44 73 ARG A C 1
ATOM 616 O O . ARG A 1 73 ? -20.817 -2.864 3.946 1.00 86.44 73 ARG A O 1
ATOM 623 N N . ASN A 1 74 ? -22.591 -1.966 2.908 1.00 87.94 74 ASN A N 1
ATOM 624 C CA . ASN A 1 74 ? -22.330 -2.619 1.621 1.00 87.94 74 ASN A CA 1
ATOM 625 C C . ASN A 1 74 ? -20.988 -2.184 1.016 1.00 87.94 74 ASN A C 1
ATOM 627 O O . ASN A 1 74 ? -20.219 -3.022 0.552 1.00 87.94 74 ASN A O 1
ATOM 631 N N . LEU A 1 75 ? -20.682 -0.886 1.078 1.00 90.06 75 LEU A N 1
ATOM 632 C CA . LEU A 1 75 ? -19.429 -0.328 0.569 1.00 90.06 75 LEU A CA 1
ATOM 633 C C . LEU A 1 75 ? -18.241 -0.733 1.445 1.00 90.06 75 LEU A C 1
ATOM 635 O O . LEU A 1 75 ? -17.175 -1.048 0.920 1.00 90.06 75 LEU A O 1
ATOM 639 N N . ARG A 1 76 ? -18.442 -0.835 2.764 1.00 90.19 76 ARG A N 1
ATOM 640 C CA . ARG A 1 76 ? -17.429 -1.378 3.678 1.00 90.19 76 ARG A CA 1
ATOM 641 C C . ARG A 1 76 ? -17.104 -2.843 3.374 1.00 90.19 76 ARG A C 1
ATOM 643 O O . ARG A 1 76 ? -15.935 -3.212 3.368 1.00 90.19 76 ARG A O 1
ATOM 650 N N . HIS A 1 77 ? -18.110 -3.675 3.090 1.00 89.06 77 HIS A N 1
ATOM 651 C CA . HIS A 1 77 ? -17.888 -5.071 2.693 1.00 89.06 77 HIS A CA 1
ATOM 652 C C . HIS A 1 77 ? -17.202 -5.191 1.334 1.00 89.06 77 HIS A C 1
ATOM 654 O O . HIS A 1 77 ? -16.315 -6.027 1.182 1.00 89.06 77 HIS A O 1
ATOM 660 N N . PHE A 1 78 ? -17.567 -4.342 0.371 1.00 92.00 78 PHE A N 1
ATOM 661 C CA . PHE A 1 78 ? -16.870 -4.265 -0.909 1.00 92.00 78 PHE A CA 1
ATOM 662 C C . PHE A 1 78 ? -15.389 -3.915 -0.716 1.00 92.00 78 PHE A C 1
ATOM 664 O O . PHE A 1 78 ? -14.520 -4.582 -1.272 1.00 92.00 78 PHE A O 1
ATOM 671 N N . ALA A 1 79 ? -15.093 -2.934 0.139 1.00 92.38 79 ALA A N 1
ATOM 672 C CA . ALA A 1 79 ? -13.725 -2.543 0.445 1.00 92.38 79 ALA A CA 1
ATOM 673 C C . ALA A 1 79 ? -12.942 -3.634 1.179 1.00 92.38 79 ALA A C 1
ATOM 675 O O . ALA A 1 79 ? -11.788 -3.880 0.843 1.00 92.38 79 ALA A O 1
ATOM 676 N N . LEU A 1 80 ? -13.575 -4.340 2.119 1.00 91.94 80 LEU A N 1
ATOM 677 C CA . LEU A 1 80 ? -12.983 -5.515 2.755 1.00 91.94 80 LEU A CA 1
ATOM 678 C C . LEU A 1 80 ? -12.654 -6.599 1.724 1.00 91.94 80 LEU A C 1
ATOM 680 O O . LEU A 1 80 ? -11.543 -7.120 1.725 1.00 91.94 80 LEU A O 1
ATOM 684 N N . PHE A 1 81 ? -13.597 -6.929 0.841 1.00 91.81 81 PHE A N 1
ATOM 685 C CA . PHE A 1 81 ? -13.390 -7.965 -0.165 1.00 91.81 81 PHE A CA 1
ATOM 686 C C . PHE A 1 81 ? -12.274 -7.586 -1.139 1.00 91.81 81 PHE A C 1
ATOM 688 O O . PHE A 1 81 ? -11.369 -8.385 -1.359 1.00 91.81 81 PHE A O 1
ATOM 695 N N . GLY A 1 82 ? -12.297 -6.359 -1.666 1.00 93.31 82 GLY A N 1
ATOM 696 C CA . GLY A 1 82 ? -11.248 -5.857 -2.552 1.00 93.31 82 GLY A CA 1
ATOM 697 C C . GLY A 1 82 ? -9.873 -5.864 -1.883 1.00 93.31 82 GLY A C 1
ATOM 698 O O . GLY A 1 82 ? -8.886 -6.246 -2.507 1.00 93.31 82 GLY A O 1
ATOM 699 N N . GLN A 1 83 ? -9.815 -5.543 -0.590 1.00 93.12 83 GLN A N 1
ATOM 700 C CA . GLN A 1 83 ? -8.572 -5.585 0.165 1.00 93.12 83 GLN A CA 1
ATOM 701 C C . GLN A 1 83 ? -8.047 -7.006 0.354 1.00 93.12 83 GLN A C 1
ATOM 703 O O . GLN A 1 83 ? -6.867 -7.260 0.129 1.00 93.12 83 GLN A O 1
ATOM 708 N N . VAL A 1 84 ? -8.912 -7.943 0.745 1.00 93.00 84 VAL A N 1
ATOM 709 C CA . VAL A 1 84 ? -8.547 -9.360 0.873 1.00 93.00 84 VAL A CA 1
ATOM 710 C C . VAL A 1 84 ? -8.077 -9.905 -0.472 1.00 93.00 84 VAL A C 1
ATOM 712 O O . VAL A 1 84 ? -7.051 -10.578 -0.523 1.00 93.00 84 VAL A O 1
ATOM 715 N N . LEU A 1 85 ? -8.779 -9.571 -1.557 1.00 94.00 85 LEU A N 1
ATOM 716 C CA . LEU A 1 85 ? -8.413 -9.973 -2.910 1.00 94.00 85 LEU A CA 1
ATOM 717 C C . LEU A 1 85 ? -7.013 -9.474 -3.283 1.00 94.00 85 LEU A C 1
ATOM 719 O O . LEU A 1 85 ? -6.201 -10.272 -3.747 1.00 94.00 85 LEU A O 1
ATOM 723 N N . LEU A 1 86 ? -6.703 -8.198 -3.021 1.00 92.56 86 LEU A N 1
ATOM 724 C CA . LEU A 1 86 ? -5.367 -7.648 -3.254 1.00 92.56 86 LEU A CA 1
ATOM 725 C C . LEU A 1 86 ? -4.302 -8.403 -2.445 1.00 92.56 86 LEU A C 1
ATOM 727 O O . LEU A 1 86 ? -3.288 -8.810 -3.000 1.00 92.56 86 LEU A O 1
ATOM 731 N N . GLN A 1 87 ? -4.528 -8.627 -1.147 1.00 92.94 87 GLN A N 1
ATOM 732 C CA . GLN A 1 87 ? -3.553 -9.316 -0.291 1.00 92.94 87 GLN A CA 1
ATOM 733 C C . GLN A 1 87 ? -3.309 -10.766 -0.728 1.00 92.94 87 GLN A C 1
ATOM 735 O O . GLN A 1 87 ? -2.177 -11.245 -0.674 1.00 92.94 87 GLN A O 1
ATOM 740 N N . VAL A 1 88 ? -4.352 -11.463 -1.190 1.00 90.75 88 VAL A N 1
ATOM 741 C CA . VAL A 1 88 ? -4.228 -12.813 -1.756 1.00 90.75 88 VAL A CA 1
ATOM 742 C C . VAL A 1 88 ? -3.462 -12.778 -3.076 1.00 90.75 88 VAL A C 1
ATOM 744 O O . VAL A 1 88 ? -2.580 -13.608 -3.268 1.00 90.75 88 VAL A O 1
ATOM 747 N N . ALA A 1 89 ? -3.740 -11.812 -3.955 1.00 89.94 89 ALA A N 1
ATOM 748 C CA . ALA A 1 89 ? -3.001 -11.652 -5.205 1.00 89.94 89 ALA A CA 1
ATOM 749 C C . ALA A 1 89 ? -1.502 -11.428 -4.946 1.00 89.94 89 ALA A C 1
ATOM 751 O O . ALA A 1 89 ? -0.683 -12.128 -5.532 1.00 89.94 89 ALA A O 1
ATOM 752 N N . ILE A 1 90 ? -1.155 -10.552 -3.995 1.00 89.44 90 ILE A N 1
ATOM 753 C CA . ILE A 1 90 ? 0.236 -10.300 -3.586 1.00 89.44 90 ILE A CA 1
ATOM 754 C C . ILE A 1 90 ? 0.887 -11.574 -3.023 1.00 89.44 90 ILE A C 1
ATOM 756 O O . ILE A 1 90 ? 2.039 -11.862 -3.331 1.00 89.44 90 ILE A O 1
ATOM 760 N N . LEU A 1 91 ? 0.161 -12.360 -2.218 1.00 89.00 91 LEU A N 1
ATOM 761 C CA . LEU A 1 91 ? 0.659 -13.625 -1.661 1.00 89.00 91 LEU A CA 1
ATOM 762 C C . LEU A 1 91 ? 0.915 -14.689 -2.743 1.00 89.00 91 LEU A C 1
ATOM 764 O O . LEU A 1 91 ? 1.817 -15.516 -2.608 1.00 89.00 91 LEU A O 1
ATOM 768 N N . LEU A 1 92 ? 0.105 -14.692 -3.803 1.00 87.50 92 LEU A N 1
ATOM 769 C CA . LEU A 1 92 ? 0.282 -15.588 -4.943 1.00 87.50 92 LEU A CA 1
ATOM 770 C C . LEU A 1 92 ? 1.422 -15.125 -5.849 1.00 87.50 92 LEU A C 1
ATOM 772 O O . LEU A 1 92 ? 2.163 -15.967 -6.351 1.00 87.50 92 LEU A O 1
ATOM 776 N N . SER A 1 93 ? 1.598 -13.816 -6.038 1.00 86.81 93 SER A N 1
ATOM 777 C CA . SER A 1 93 ? 2.640 -13.269 -6.906 1.00 86.81 93 SER A CA 1
ATOM 778 C C . SER A 1 93 ? 4.017 -13.191 -6.259 1.00 86.81 93 SER A C 1
ATOM 780 O O . SER A 1 93 ? 5.003 -13.099 -6.985 1.00 86.81 93 SER A O 1
ATOM 782 N N . GLY A 1 94 ? 4.116 -13.244 -4.931 1.00 85.19 94 GLY A N 1
ATOM 783 C CA . GLY A 1 94 ? 5.380 -13.233 -4.199 1.00 85.19 94 GLY A CA 1
ATOM 784 C C . GLY A 1 94 ? 5.196 -13.398 -2.693 1.00 85.19 94 GLY A C 1
ATOM 785 O O . GLY A 1 94 ? 4.097 -13.640 -2.198 1.00 85.19 94 GLY A O 1
ATOM 786 N N . ASN A 1 95 ? 6.282 -13.291 -1.929 1.00 84.75 95 ASN A N 1
ATOM 787 C CA . ASN A 1 95 ? 6.238 -13.465 -0.478 1.00 84.75 95 ASN A CA 1
ATOM 788 C C . ASN A 1 95 ? 6.712 -12.205 0.267 1.00 84.75 95 ASN A C 1
ATOM 790 O O . ASN A 1 95 ? 7.877 -11.820 0.218 1.00 84.75 95 ASN A O 1
ATOM 794 N N . TYR A 1 96 ? 5.776 -11.595 1.002 1.00 80.25 96 TYR A N 1
ATOM 795 C CA . TYR A 1 96 ? 5.951 -10.349 1.762 1.00 80.25 96 TYR A CA 1
ATOM 796 C C . TYR A 1 96 ? 5.981 -10.633 3.275 1.00 80.25 96 TYR A C 1
ATOM 798 O O . TYR A 1 96 ? 5.721 -9.761 4.109 1.00 80.25 96 TYR A O 1
ATOM 806 N N . GLY A 1 97 ? 6.254 -11.888 3.646 1.00 83.12 97 GLY A N 1
ATOM 807 C CA . GLY A 1 97 ? 6.310 -12.355 5.023 1.00 83.12 97 GLY A CA 1
ATOM 808 C C . GLY A 1 97 ? 5.000 -12.115 5.774 1.00 83.12 97 GLY A C 1
ATOM 809 O O . GLY A 1 97 ? 3.915 -12.486 5.325 1.00 83.12 97 GLY A O 1
ATOM 810 N N . PHE A 1 98 ? 5.100 -11.485 6.944 1.00 85.88 98 PHE A N 1
ATOM 811 C CA . PHE A 1 98 ? 3.953 -11.243 7.821 1.00 85.88 98 PHE A CA 1
ATOM 812 C C . PHE A 1 98 ? 3.074 -10.062 7.385 1.00 85.88 98 PHE A C 1
ATOM 814 O O . PHE A 1 98 ? 1.975 -9.917 7.914 1.00 85.88 98 PHE A O 1
ATOM 821 N N . PHE A 1 99 ? 3.518 -9.217 6.445 1.00 85.25 99 PHE A N 1
ATOM 822 C CA . PHE A 1 99 ? 2.798 -7.992 6.073 1.00 85.25 99 PHE A CA 1
ATOM 823 C C . PHE A 1 99 ? 1.397 -8.279 5.513 1.00 85.25 99 PHE A C 1
ATOM 825 O O . PHE A 1 99 ? 0.415 -7.671 5.951 1.00 85.25 99 PHE A O 1
ATOM 832 N N . ASN A 1 100 ? 1.288 -9.256 4.608 1.00 87.50 100 ASN A N 1
ATOM 833 C CA . ASN A 1 100 ? 0.004 -9.642 4.016 1.00 87.50 100 ASN A CA 1
ATOM 834 C C . ASN A 1 100 ? -0.947 -10.198 5.088 1.00 87.50 100 ASN A C 1
ATOM 836 O O . ASN A 1 100 ? -2.111 -9.805 5.165 1.00 87.50 100 ASN A O 1
ATOM 840 N N . LEU A 1 101 ? -0.433 -11.059 5.977 1.00 89.19 101 LEU A N 1
ATOM 841 C CA . LEU A 1 101 ? -1.200 -11.637 7.086 1.00 89.19 101 LEU A CA 1
ATOM 842 C C . LEU A 1 101 ? -1.660 -10.570 8.084 1.00 89.19 101 LEU A C 1
ATOM 844 O O . LEU A 1 101 ? -2.800 -10.608 8.542 1.00 89.19 101 LEU A O 1
ATOM 848 N N . LEU A 1 102 ? -0.800 -9.598 8.391 1.00 89.06 102 LEU A N 1
ATOM 849 C CA . LEU A 1 102 ? -1.130 -8.490 9.278 1.00 89.06 102 LEU A CA 1
ATOM 850 C C . LEU A 1 102 ? -2.221 -7.609 8.665 1.00 89.06 102 LEU A C 1
ATOM 852 O O . LEU A 1 102 ? -3.175 -7.256 9.352 1.00 89.06 102 LEU A O 1
ATOM 856 N N . THR A 1 103 ? -2.132 -7.308 7.369 1.00 88.62 103 THR A N 1
ATOM 857 C CA . THR A 1 103 ? -3.165 -6.529 6.674 1.00 88.62 103 THR A CA 1
ATOM 858 C C . THR A 1 103 ? -4.502 -7.266 6.665 1.00 88.62 103 THR A C 1
ATOM 860 O O . THR A 1 103 ? -5.532 -6.660 6.956 1.00 88.62 103 THR A O 1
ATOM 863 N N . LEU A 1 104 ? -4.499 -8.580 6.417 1.00 89.88 104 LEU A N 1
ATOM 864 C CA . LEU A 1 104 ? -5.701 -9.413 6.510 1.00 89.88 104 LEU A CA 1
ATOM 865 C C . LEU A 1 104 ? -6.286 -9.415 7.931 1.00 89.88 104 LEU A C 1
ATOM 867 O O . LEU A 1 104 ? -7.494 -9.248 8.093 1.00 89.88 104 LEU A O 1
ATOM 871 N N . ALA A 1 105 ? -5.445 -9.529 8.962 1.00 90.12 105 ALA A N 1
ATOM 872 C CA . ALA A 1 105 ? -5.880 -9.465 10.355 1.00 90.12 105 ALA A CA 1
ATOM 873 C C . ALA A 1 105 ? -6.497 -8.100 10.706 1.00 90.12 105 ALA A C 1
ATOM 875 O O . ALA A 1 105 ? -7.536 -8.043 11.363 1.00 90.12 105 ALA A O 1
ATOM 876 N N . LEU A 1 106 ? -5.914 -7.003 10.212 1.00 89.12 106 LEU A N 1
ATOM 877 C CA . LEU A 1 106 ? -6.437 -5.644 10.387 1.00 89.12 106 LEU A CA 1
ATOM 878 C C . LEU A 1 106 ? -7.736 -5.386 9.610 1.00 89.12 106 LEU A C 1
ATOM 880 O O . LEU A 1 106 ? -8.446 -4.434 9.925 1.00 89.12 106 LEU A O 1
ATOM 884 N N . CYS A 1 107 ? -8.083 -6.231 8.636 1.00 87.75 107 CYS A N 1
ATOM 885 C CA . CYS A 1 107 ? -9.376 -6.178 7.955 1.00 87.75 107 CYS A CA 1
ATOM 886 C C . CYS A 1 107 ? -10.491 -6.882 8.741 1.00 87.75 107 CYS A C 1
ATOM 888 O O . CYS A 1 107 ? -11.661 -6.610 8.491 1.00 87.75 107 CYS A O 1
ATOM 890 N N . LEU A 1 108 ? -10.178 -7.754 9.707 1.00 85.69 108 LEU A N 1
ATOM 891 C CA . LEU A 1 108 ? -11.198 -8.480 10.477 1.00 85.69 108 LEU A CA 1
ATOM 892 C C . LEU A 1 108 ? -12.208 -7.563 11.194 1.00 85.69 108 LEU A C 1
ATOM 894 O O . LEU A 1 108 ? -13.396 -7.873 11.130 1.00 85.69 108 LEU A O 1
ATOM 898 N N . PRO A 1 109 ? -11.819 -6.424 11.806 1.00 84.56 109 PRO A N 1
ATOM 899 C CA . PRO A 1 109 ? -12.770 -5.505 12.438 1.00 84.56 109 PRO A CA 1
ATOM 900 C C . PRO A 1 109 ? -13.776 -4.849 11.480 1.00 84.56 109 PRO A C 1
ATOM 902 O O . PRO A 1 109 ? -14.755 -4.266 11.938 1.00 84.56 109 PRO A O 1
ATOM 905 N N . LEU A 1 110 ? -13.554 -4.903 10.161 1.00 83.44 110 LEU A N 1
ATOM 906 C CA . LEU A 1 110 ? -14.523 -4.408 9.176 1.00 83.44 110 LEU A CA 1
ATOM 907 C C . LEU A 1 110 ? -15.677 -5.398 8.945 1.00 83.44 110 LEU A C 1
ATOM 909 O O . LEU A 1 110 ? -16.706 -5.006 8.377 1.00 83.44 110 LEU A O 1
ATOM 913 N N . LEU A 1 111 ? -15.524 -6.661 9.365 1.00 81.44 111 LEU A N 1
ATOM 914 C CA . LEU A 1 111 ? -16.600 -7.648 9.350 1.00 81.44 111 LEU A CA 1
ATOM 915 C C . LEU A 1 111 ? -17.646 -7.282 10.404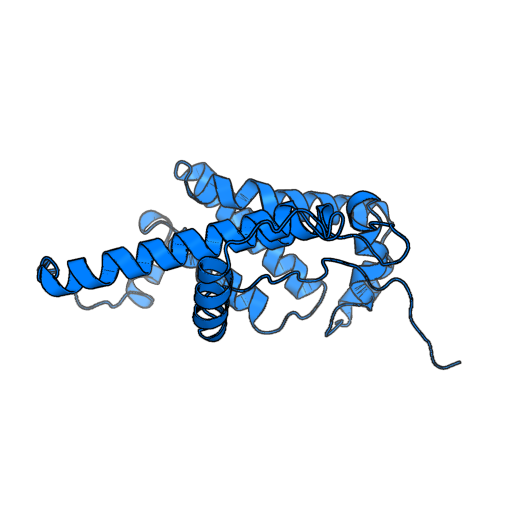 1.00 81.44 111 LEU A C 1
ATOM 917 O O . LEU A 1 111 ? -17.333 -6.994 11.553 1.00 81.44 111 LEU A O 1
ATOM 921 N N . ASP A 1 112 ? -18.905 -7.296 9.984 1.00 75.69 112 ASP A N 1
ATOM 922 C CA . ASP A 1 112 ? -20.046 -7.063 10.864 1.00 75.69 112 ASP A CA 1
ATOM 923 C C . ASP A 1 112 ? -20.398 -8.370 11.597 1.00 75.69 112 ASP A C 1
ATOM 925 O O . ASP A 1 112 ? -20.308 -9.449 11.002 1.00 75.69 112 ASP A O 1
ATOM 929 N N . ASP A 1 113 ? -20.869 -8.296 12.844 1.00 67.56 113 ASP A N 1
ATOM 930 C CA . ASP A 1 113 ? -21.273 -9.469 13.640 1.00 67.56 113 ASP A CA 1
ATOM 931 C C . ASP A 1 113 ? -22.360 -10.291 12.929 1.00 67.56 113 ASP A C 1
ATOM 933 O O . ASP A 1 113 ? -22.446 -11.510 13.071 1.00 67.56 113 ASP A O 1
ATOM 937 N N . GLN A 1 114 ? -23.173 -9.622 12.110 1.00 68.38 114 GLN A N 1
ATOM 938 C CA . GLN A 1 114 ? -24.232 -10.239 11.311 1.00 68.38 114 GLN A CA 1
ATOM 939 C C . GLN A 1 114 ? -23.721 -10.970 10.060 1.00 68.38 114 GLN A C 1
ATOM 941 O O . GLN A 1 114 ? -24.471 -11.735 9.459 1.00 68.38 114 GLN A O 1
ATOM 946 N N . ALA A 1 115 ? -22.488 -10.705 9.623 1.00 65.12 115 ALA A N 1
ATOM 947 C CA . ALA A 1 115 ? -21.872 -11.383 8.484 1.00 65.12 115 ALA A CA 1
ATOM 948 C C . ALA A 1 115 ? -21.205 -12.709 8.892 1.00 65.12 115 ALA A C 1
ATOM 950 O O . ALA A 1 115 ? -20.949 -13.559 8.040 1.00 65.12 115 ALA A O 1
ATOM 951 N N . LEU A 1 116 ? -20.943 -12.912 10.188 1.00 65.88 116 LEU A N 1
ATOM 952 C CA . LEU A 1 116 ? -20.396 -14.161 10.702 1.00 65.88 116 LEU A CA 1
ATOM 953 C C . LEU A 1 116 ? -21.524 -15.186 10.902 1.00 65.88 116 LEU A C 1
ATOM 955 O O . LEU A 1 116 ? -22.484 -14.914 11.627 1.00 65.88 116 LEU A O 1
ATOM 959 N N . PRO A 1 117 ? -21.428 -16.400 10.327 1.00 68.38 117 PRO A N 1
ATOM 960 C CA . PRO A 1 117 ? -22.402 -17.441 10.613 1.00 68.38 117 PRO A CA 1
ATOM 961 C C . PRO A 1 117 ? -22.386 -17.744 12.115 1.00 68.38 117 PRO A C 1
ATOM 963 O O . PRO A 1 117 ? -21.322 -17.896 12.718 1.00 68.38 117 PRO A O 1
ATOM 966 N N . LEU A 1 118 ? -23.570 -17.875 12.724 1.00 64.12 118 LEU A N 1
ATOM 967 C CA . LEU A 1 118 ? -23.756 -18.045 14.176 1.00 64.12 118 LEU A CA 1
ATOM 968 C C . LEU A 1 118 ? -22.869 -19.146 14.792 1.00 64.12 118 LEU A C 1
ATOM 970 O O . LEU A 1 118 ? -22.502 -19.069 15.963 1.00 64.12 118 LEU A O 1
ATOM 974 N N . ARG A 1 119 ? -22.508 -20.172 14.009 1.00 63.59 119 ARG A N 1
ATOM 975 C CA . ARG A 1 119 ? -21.590 -21.247 14.421 1.00 63.59 119 ARG A CA 1
ATOM 976 C C . ARG A 1 119 ? -20.135 -20.784 14.534 1.00 63.59 119 ARG A C 1
ATOM 978 O O . ARG A 1 119 ? -19.487 -21.118 15.519 1.00 63.59 119 ARG A O 1
ATOM 985 N N . ALA A 1 120 ? -19.645 -19.995 13.578 1.00 67.00 120 ALA A N 1
ATOM 986 C CA . ALA A 1 120 ? -18.299 -19.426 13.624 1.00 67.00 120 ALA A CA 1
ATOM 987 C C . ALA A 1 120 ? -18.185 -18.376 14.735 1.00 67.00 120 ALA A C 1
ATOM 989 O O . ALA A 1 120 ? -17.205 -18.387 15.470 1.00 67.00 120 ALA A O 1
ATOM 990 N N . SER A 1 121 ? -19.219 -17.546 14.927 1.00 62.03 121 SER A N 1
ATOM 991 C CA . SER A 1 121 ? -19.271 -16.584 16.035 1.00 62.03 121 SER A CA 1
ATOM 992 C C . SER A 1 121 ? -19.194 -17.282 17.402 1.00 62.03 121 SER A C 1
ATOM 994 O O . SER A 1 121 ? -18.380 -16.904 18.233 1.00 62.03 121 SER A O 1
ATOM 996 N N . LYS A 1 122 ? -19.935 -18.380 17.621 1.00 63.06 122 LYS A N 1
ATOM 997 C CA . LYS A 1 122 ? -19.863 -19.154 18.879 1.00 63.06 122 LYS A CA 1
ATOM 998 C C . LYS A 1 122 ? -18.519 -19.857 19.120 1.00 63.06 122 LYS A C 1
ATOM 1000 O O . LYS A 1 122 ? -18.185 -20.105 20.278 1.00 63.06 122 LYS A O 1
ATOM 1005 N N . PHE A 1 123 ? -17.800 -20.217 18.055 1.00 67.00 123 PHE A N 1
ATOM 1006 C CA . PHE A 1 123 ? -16.496 -20.881 18.131 1.00 67.00 123 PHE A CA 1
ATOM 1007 C C . PHE A 1 123 ? -15.353 -19.879 18.348 1.00 67.00 123 PHE A C 1
ATOM 1009 O O . PHE A 1 123 ? -14.557 -20.053 19.263 1.00 67.00 123 PHE A O 1
ATOM 1016 N N . LEU A 1 124 ? -15.307 -18.808 17.548 1.00 65.88 124 LEU A N 1
ATOM 1017 C CA . LEU A 1 124 ? -14.301 -17.743 17.643 1.00 65.88 124 LEU A CA 1
ATOM 1018 C C . LEU A 1 124 ? -14.508 -16.866 18.880 1.00 65.88 124 LEU A C 1
ATOM 1020 O O . LEU A 1 124 ? -13.550 -16.493 19.549 1.00 65.88 124 LEU A O 1
ATOM 1024 N N . PHE A 1 125 ? -15.764 -16.560 19.199 1.00 65.06 125 PHE A N 1
ATOM 1025 C CA . PHE A 1 125 ? -16.148 -15.692 20.303 1.00 65.06 125 PHE A CA 1
ATOM 1026 C C . PHE A 1 125 ? -16.899 -16.472 21.377 1.00 65.06 125 PHE A C 1
ATOM 1028 O O . PHE A 1 125 ? -17.965 -16.051 21.830 1.00 65.06 125 PHE A O 1
ATOM 1035 N N . HIS A 1 126 ? -16.305 -17.560 21.882 1.00 55.41 126 HIS A N 1
ATOM 1036 C CA . HIS A 1 126 ? -16.666 -18.104 23.200 1.00 55.41 126 HIS A CA 1
ATOM 1037 C C . HIS A 1 126 ? -16.234 -17.135 24.321 1.00 55.41 126 HIS A C 1
ATOM 1039 O O . HIS A 1 126 ? -15.562 -17.479 25.291 1.00 55.41 126 HIS A O 1
ATOM 1045 N N . VAL A 1 127 ? -16.586 -15.865 24.156 1.00 55.94 127 VAL A N 1
ATOM 1046 C CA . VAL A 1 127 ? -16.361 -14.792 25.096 1.00 55.94 127 VAL A CA 1
ATOM 1047 C C . VAL A 1 127 ? -17.438 -14.964 26.147 1.00 55.94 127 VAL A C 1
ATOM 1049 O O . VAL A 1 127 ? -18.630 -14.763 25.900 1.00 55.94 127 VAL A O 1
ATOM 1052 N N . LYS A 1 128 ? -17.012 -15.382 27.340 1.00 54.22 128 LYS A N 1
ATOM 1053 C CA . LYS A 1 128 ? -17.824 -15.332 28.555 1.00 54.22 128 LYS A CA 1
ATOM 1054 C C . LYS A 1 128 ? -18.482 -13.955 28.574 1.00 54.22 128 LYS A C 1
ATOM 1056 O O . LYS A 1 128 ? -17.761 -12.964 28.511 1.00 54.22 128 LYS A O 1
ATOM 1061 N N . LYS A 1 129 ? -19.819 -13.895 28.584 1.00 51.31 129 LYS A N 1
ATOM 1062 C CA . LYS A 1 129 ? -20.602 -12.649 28.543 1.00 51.31 129 LYS A CA 1
ATOM 1063 C C . LYS A 1 129 ? -20.210 -11.782 29.740 1.00 51.31 129 LYS A C 1
ATOM 1065 O O . LYS A 1 129 ? -20.804 -11.867 30.810 1.00 51.31 129 LYS A O 1
ATOM 1070 N N . GLN A 1 130 ? -19.147 -11.006 29.587 1.00 51.69 130 GLN A N 1
ATOM 1071 C CA . GLN A 1 130 ? -18.652 -10.121 30.614 1.00 51.69 130 GLN A CA 1
ATOM 1072 C C . GLN A 1 130 ? -19.589 -8.929 30.561 1.00 51.69 130 GLN A C 1
ATOM 1074 O O . GLN A 1 130 ? -19.598 -8.180 29.587 1.00 51.69 130 GLN A O 1
ATOM 1079 N N . SER A 1 131 ? -20.459 -8.830 31.566 1.00 48.59 131 SER A N 1
ATOM 1080 C CA . SER A 1 131 ? -21.269 -7.642 31.812 1.00 48.59 131 SER A CA 1
ATOM 1081 C C . SER A 1 131 ? -20.345 -6.429 31.717 1.00 48.59 131 SER A C 1
ATOM 1083 O O . SER A 1 131 ? -19.480 -6.231 32.573 1.00 48.59 131 SER A O 1
ATOM 1085 N N . SER A 1 132 ? -20.453 -5.690 30.611 1.00 54.59 132 SER A N 1
ATOM 1086 C CA . SER A 1 132 ? -19.669 -4.489 30.361 1.00 54.59 132 SER A CA 1
ATOM 1087 C C . SER A 1 132 ? -20.183 -3.421 31.312 1.00 54.59 132 SER A C 1
ATOM 1089 O O . SER A 1 132 ? -21.056 -2.618 30.991 1.00 54.59 132 SER A O 1
ATOM 1091 N N . ASN A 1 133 ? -19.659 -3.443 32.531 1.00 51.66 133 ASN A N 1
ATOM 1092 C CA . ASN A 1 133 ? -19.719 -2.302 33.412 1.00 51.66 133 ASN A CA 1
ATOM 1093 C C . ASN A 1 133 ? -18.792 -1.269 32.765 1.00 51.66 133 ASN A C 1
ATOM 1095 O O . ASN A 1 133 ? -17.573 -1.349 32.936 1.00 51.66 133 ASN A O 1
ATOM 1099 N N . ARG A 1 134 ? -19.347 -0.397 31.907 1.00 55.31 134 ARG A N 1
ATOM 1100 C CA . ARG A 1 134 ? -18.623 0.706 31.259 1.00 55.31 134 ARG A CA 1
ATOM 1101 C C . ARG A 1 134 ? -18.085 1.622 32.356 1.00 55.31 134 ARG A C 1
ATOM 1103 O O . ARG A 1 134 ? -18.700 2.625 32.703 1.00 55.31 134 ARG A O 1
ATOM 1110 N N . LYS A 1 135 ? -16.945 1.264 32.940 1.00 62.66 135 LYS A N 1
ATOM 1111 C CA . LYS A 1 135 ? -16.210 2.152 33.827 1.00 62.66 135 LYS A CA 1
ATOM 1112 C C . LYS A 1 135 ? -15.695 3.276 32.942 1.00 62.66 135 LYS A C 1
ATOM 1114 O O . LYS A 1 135 ? -14.827 3.057 32.102 1.00 62.66 135 LYS A O 1
ATOM 1119 N N . CYS A 1 136 ? -16.288 4.456 33.091 1.00 60.91 136 CYS A N 1
ATOM 1120 C CA . CYS A 1 136 ? -15.737 5.679 32.532 1.00 60.91 136 CYS A CA 1
ATOM 1121 C C . CYS A 1 136 ? -14.285 5.766 33.023 1.00 60.91 136 CYS A C 1
ATOM 1123 O O . CYS A 1 136 ? -14.064 5.661 34.235 1.00 60.91 136 CYS A O 1
ATOM 1125 N N . LEU A 1 137 ? -13.306 5.847 32.111 1.00 65.00 137 LEU A N 1
ATOM 1126 C CA . LEU A 1 137 ? -11.902 5.928 32.519 1.00 65.00 137 LEU A CA 1
ATOM 1127 C C . LEU A 1 137 ? -11.763 7.081 33.529 1.00 65.00 137 LEU A C 1
ATOM 1129 O O . LEU A 1 137 ? -12.319 8.160 33.294 1.00 65.00 137 LEU A O 1
ATOM 1133 N N . PRO A 1 138 ? -11.053 6.886 34.653 1.00 70.50 138 PRO A N 1
ATOM 1134 C CA . PRO A 1 138 ? -10.860 7.946 35.628 1.00 70.50 138 PRO A CA 1
ATOM 1135 C C . PRO A 1 138 ? -10.265 9.176 34.930 1.00 70.50 138 PRO A C 1
ATOM 1137 O O . PRO A 1 138 ? -9.336 9.059 34.131 1.00 70.50 138 PRO A O 1
ATOM 1140 N N . ARG A 1 139 ? -10.804 10.363 35.243 1.00 72.69 139 ARG A N 1
ATOM 1141 C CA . ARG A 1 139 ? -10.385 11.669 34.694 1.00 72.69 139 ARG A CA 1
ATOM 1142 C C . ARG A 1 139 ? -8.863 11.870 34.532 1.00 72.69 139 ARG A C 1
ATOM 1144 O O . ARG A 1 139 ? -8.478 12.435 33.513 1.00 72.69 139 ARG A O 1
ATOM 1151 N N . PRO A 1 140 ? -7.976 11.410 35.441 1.00 74.31 140 PRO A N 1
ATOM 1152 C CA . PRO A 1 140 ? -6.532 11.534 35.217 1.00 74.31 140 PRO A CA 1
ATOM 1153 C C . PRO A 1 140 ? -5.998 10.694 34.042 1.00 74.31 140 PRO A C 1
ATOM 1155 O O . PRO A 1 140 ? -5.092 11.136 33.344 1.00 74.31 140 PRO A O 1
ATOM 1158 N N . GLN A 1 141 ? -6.555 9.507 33.778 1.00 75.12 141 GLN A N 1
ATOM 1159 C CA . GLN A 1 141 ? -6.115 8.656 32.664 1.00 75.12 141 GLN A CA 1
ATOM 1160 C C . GLN A 1 141 ? -6.575 9.210 31.312 1.00 75.12 141 GLN A C 1
ATOM 1162 O O . GLN A 1 141 ? -5.811 9.193 30.352 1.00 75.12 141 GLN A O 1
ATOM 1167 N N . THR A 1 142 ? -7.793 9.756 31.236 1.00 76.69 142 THR A N 1
ATOM 1168 C CA . THR A 1 142 ? -8.278 10.434 30.020 1.00 76.69 142 THR A CA 1
ATOM 1169 C C . THR A 1 142 ? -7.518 11.731 29.744 1.00 76.69 142 THR A C 1
ATOM 1171 O O . THR A 1 142 ? -7.231 12.022 28.584 1.00 76.69 142 THR A O 1
ATOM 1174 N N . ALA A 1 143 ? -7.113 12.459 30.789 1.00 81.69 143 ALA A N 1
ATOM 1175 C CA . ALA A 1 143 ? -6.272 13.648 30.663 1.00 81.69 143 ALA A CA 1
ATOM 1176 C C . ALA A 1 143 ? -4.863 13.343 30.119 1.00 81.69 143 ALA A C 1
ATOM 1178 O O . ALA A 1 143 ? -4.315 14.171 29.401 1.00 81.69 143 ALA A O 1
ATOM 1179 N N . LEU A 1 144 ? -4.292 12.167 30.412 1.00 84.50 144 LEU A N 1
ATOM 1180 C CA . LEU A 1 144 ? -3.006 11.722 29.852 1.00 84.50 144 LEU A CA 1
ATOM 1181 C C . LEU A 1 144 ? -3.146 11.171 28.420 1.00 84.50 144 LEU A C 1
ATOM 1183 O O . LEU A 1 144 ? -2.251 11.339 27.595 1.00 84.50 144 LEU A O 1
ATOM 1187 N N . LEU A 1 145 ? -4.269 10.520 28.106 1.00 86.88 145 LEU A N 1
ATOM 1188 C CA . LEU A 1 145 ? -4.494 9.919 26.789 1.00 86.88 145 LEU A CA 1
ATOM 1189 C C . LEU A 1 145 ? -4.686 10.979 25.694 1.00 86.88 145 LEU A C 1
ATOM 1191 O O . LEU A 1 145 ? -4.191 10.818 24.584 1.00 86.88 145 LEU A O 1
ATOM 1195 N N . ALA A 1 146 ? -5.383 12.072 26.015 1.00 87.31 146 ALA A N 1
ATOM 1196 C CA . ALA A 1 146 ? -5.658 13.156 25.078 1.00 87.31 146 ALA A CA 1
ATOM 1197 C C . ALA A 1 146 ? -4.390 13.759 24.431 1.00 87.31 146 ALA A C 1
ATOM 1199 O O . ALA A 1 146 ? -4.329 13.777 23.200 1.00 87.31 146 ALA A O 1
ATOM 1200 N N . PRO A 1 147 ? -3.354 14.201 25.178 1.00 88.94 147 PRO A N 1
ATOM 1201 C CA . PRO A 1 147 ? -2.135 14.733 24.572 1.00 88.94 147 PRO A CA 1
ATOM 1202 C C . PRO A 1 147 ? -1.365 13.672 23.778 1.00 88.94 147 PRO A C 1
ATOM 1204 O O . PRO A 1 147 ? -0.809 14.003 22.737 1.00 88.94 147 PRO A O 1
ATOM 1207 N N . LEU A 1 148 ? -1.375 12.400 24.197 1.00 88.44 148 LEU A N 1
ATOM 1208 C CA . LEU A 1 148 ? -0.765 11.313 23.420 1.00 88.44 148 LEU A CA 1
ATOM 1209 C C . LEU A 1 148 ? -1.469 11.113 22.072 1.00 88.44 148 LEU A C 1
ATOM 1211 O O . LEU A 1 148 ? -0.800 10.996 21.048 1.00 88.44 148 LEU A O 1
ATOM 1215 N N . CYS A 1 149 ? -2.804 11.135 22.046 1.00 89.50 149 CYS A N 1
ATOM 1216 C CA . CYS A 1 149 ? -3.573 11.081 20.803 1.00 89.50 149 CYS A CA 1
ATOM 1217 C C . CYS A 1 149 ? -3.295 12.295 19.908 1.00 89.50 149 CYS A C 1
ATOM 1219 O O . CYS A 1 149 ? -3.143 12.130 18.701 1.00 89.50 149 CYS A O 1
ATOM 1221 N N . VAL A 1 150 ? -3.191 13.498 20.482 1.00 90.19 150 VAL A N 1
ATOM 1222 C CA . VAL A 1 150 ? -2.843 14.712 19.725 1.00 90.19 150 VAL A CA 1
ATOM 1223 C C . VAL A 1 150 ? -1.447 14.593 19.119 1.00 90.19 150 VAL A C 1
ATOM 1225 O O . VAL A 1 150 ? -1.293 14.857 17.931 1.00 90.19 150 VAL A O 1
ATOM 1228 N N . LEU A 1 151 ? -0.449 14.151 19.892 1.00 88.81 151 LEU A N 1
ATOM 1229 C CA . LEU A 1 151 ? 0.912 13.942 19.393 1.00 88.81 151 LEU A CA 1
ATOM 1230 C C . LEU A 1 151 ? 0.953 12.890 18.283 1.00 88.81 151 LEU A C 1
ATOM 1232 O O . LEU A 1 151 ? 1.620 13.117 17.280 1.00 88.81 151 LEU A O 1
ATOM 1236 N N . PHE A 1 152 ? 0.204 11.794 18.430 1.00 88.88 152 PHE A N 1
ATOM 1237 C CA . PHE A 1 152 ? 0.095 10.739 17.422 1.00 88.88 152 PHE A CA 1
ATOM 1238 C C . PHE A 1 152 ? -0.538 11.245 16.117 1.00 88.88 152 PHE A C 1
ATOM 1240 O O . PHE A 1 152 ? -0.009 11.017 15.032 1.00 88.88 152 PHE A O 1
ATOM 1247 N N . VAL A 1 153 ? -1.653 11.977 16.202 1.00 90.25 153 VAL A N 1
ATOM 1248 C CA . VAL A 1 153 ? -2.304 12.564 15.019 1.00 90.25 153 VAL A CA 1
ATOM 1249 C C . VAL A 1 153 ? -1.402 13.615 14.373 1.00 90.25 153 VAL A C 1
ATOM 1251 O O . VAL A 1 153 ? -1.251 13.618 13.154 1.00 90.25 153 VAL A O 1
ATOM 1254 N N . TRP A 1 154 ? -0.760 14.474 15.169 1.00 90.19 154 TRP A N 1
ATOM 1255 C CA . TRP A 1 154 ? 0.174 15.483 14.672 1.00 90.19 154 TRP A CA 1
ATOM 1256 C C . TRP A 1 154 ? 1.363 14.846 13.945 1.00 90.19 154 TRP A C 1
ATOM 1258 O O . TRP A 1 154 ? 1.655 15.228 12.810 1.00 90.19 154 TRP A O 1
ATOM 1268 N N . SER A 1 155 ? 2.002 13.830 14.541 1.00 88.12 155 SER A N 1
ATOM 1269 C CA . SER A 1 155 ? 3.100 13.104 13.897 1.00 88.12 155 SER A CA 1
ATOM 1270 C C . SER A 1 155 ? 2.645 12.415 12.614 1.00 88.12 155 SER A C 1
ATOM 1272 O O . SER A 1 155 ? 3.357 12.471 11.615 1.00 88.12 155 SER A O 1
ATOM 1274 N N . GLY A 1 156 ? 1.443 11.831 12.608 1.00 87.75 156 GLY A N 1
ATOM 1275 C CA . GLY A 1 156 ? 0.877 11.155 11.440 1.00 87.75 156 GLY A CA 1
ATOM 1276 C C . GLY A 1 156 ? 0.599 12.107 10.286 1.00 87.75 156 GLY A C 1
ATOM 1277 O O . GLY A 1 156 ? 1.004 11.843 9.158 1.00 87.75 156 GLY A O 1
ATOM 1278 N N . CYS A 1 157 ? -0.009 13.259 10.569 1.00 88.75 157 CYS A N 1
ATOM 1279 C CA . CYS A 1 157 ? -0.211 14.315 9.578 1.00 88.75 157 CYS A CA 1
ATOM 1280 C C . CYS A 1 157 ? 1.118 14.839 9.023 1.00 88.75 157 CYS A C 1
ATOM 1282 O O . CYS A 1 157 ? 1.204 15.149 7.836 1.00 88.75 157 CYS A O 1
ATOM 1284 N N . ARG A 1 158 ? 2.161 14.924 9.859 1.00 86.44 158 ARG A N 1
ATOM 1285 C CA . ARG A 1 158 ? 3.494 15.363 9.432 1.00 86.44 158 ARG A CA 1
ATOM 1286 C C . ARG A 1 158 ? 4.145 14.358 8.483 1.00 86.44 158 ARG A C 1
ATOM 1288 O O . ARG A 1 158 ? 4.657 14.784 7.451 1.00 86.44 158 ARG A O 1
ATOM 1295 N N . TYR A 1 159 ? 4.108 13.061 8.801 1.00 87.19 159 TYR A N 1
ATOM 1296 C CA . TYR A 1 159 ? 4.583 12.005 7.896 1.00 87.19 159 TYR A CA 1
ATOM 1297 C C . TYR A 1 159 ? 3.803 12.011 6.584 1.00 87.19 159 TYR A C 1
ATOM 1299 O O . TYR A 1 159 ? 4.406 12.132 5.526 1.00 87.19 159 TYR A O 1
ATOM 1307 N N . LEU A 1 160 ? 2.470 12.046 6.655 1.00 87.94 160 LEU A N 1
ATOM 1308 C CA . LEU A 1 160 ? 1.623 12.083 5.469 1.00 87.94 160 LEU A CA 1
ATOM 1309 C C . LEU A 1 160 ? 1.930 13.302 4.585 1.00 87.94 160 LEU A C 1
ATOM 1311 O O . LEU A 1 160 ? 2.035 13.169 3.370 1.00 87.94 160 LEU A O 1
ATOM 1315 N N . LYS A 1 161 ? 2.129 14.489 5.178 1.00 87.38 161 LYS A N 1
ATOM 1316 C CA . LYS A 1 161 ? 2.542 15.693 4.440 1.00 87.38 161 LYS A CA 1
ATOM 1317 C C . LYS A 1 161 ? 3.902 15.496 3.763 1.00 87.38 161 LYS A C 1
ATOM 1319 O O . LYS A 1 161 ? 4.055 15.895 2.613 1.00 87.38 161 LYS A O 1
ATOM 1324 N N . ALA A 1 162 ? 4.864 14.881 4.451 1.00 84.81 162 ALA A N 1
ATOM 1325 C CA . ALA A 1 162 ? 6.170 14.567 3.876 1.00 84.81 162 ALA A CA 1
ATOM 1326 C C . ALA A 1 162 ? 6.053 13.574 2.705 1.00 84.81 162 ALA A C 1
ATOM 1328 O O . ALA A 1 162 ? 6.671 13.785 1.664 1.00 84.81 162 ALA A O 1
ATOM 1329 N N . ASP A 1 163 ? 5.203 12.553 2.824 1.00 87.81 163 ASP A N 1
ATOM 1330 C CA . ASP A 1 163 ? 4.971 11.579 1.755 1.00 87.81 163 ASP A CA 1
ATOM 1331 C C . ASP A 1 163 ? 4.259 12.205 0.548 1.00 87.81 163 ASP A C 1
ATOM 1333 O O . ASP A 1 163 ? 4.596 11.880 -0.589 1.00 87.81 163 ASP A O 1
ATOM 1337 N N . PHE A 1 164 ? 3.330 13.146 0.761 1.00 87.56 164 PHE A N 1
ATOM 1338 C CA . PHE A 1 164 ? 2.717 13.934 -0.319 1.00 87.56 164 PHE A CA 1
ATOM 1339 C C . PHE A 1 164 ? 3.719 14.847 -1.027 1.00 87.56 164 PHE A C 1
ATOM 1341 O O . PHE A 1 164 ? 3.629 15.039 -2.239 1.00 87.56 164 PHE A O 1
ATOM 1348 N N . HIS A 1 165 ? 4.661 15.414 -0.275 1.00 85.25 165 HIS A N 1
ATOM 1349 C CA . HIS A 1 165 ? 5.704 16.271 -0.824 1.00 85.25 165 HIS A CA 1
ATOM 1350 C C . HIS A 1 165 ? 6.714 15.476 -1.669 1.00 85.25 165 HIS A C 1
ATOM 1352 O O . HIS A 1 165 ? 7.197 15.957 -2.696 1.00 85.25 165 HIS A O 1
ATOM 1358 N N . GLY A 1 166 ? 6.981 14.226 -1.281 1.00 84.12 166 GLY A N 1
ATOM 1359 C CA . GLY A 1 166 ? 7.897 13.343 -1.992 1.00 84.12 166 GLY A CA 1
ATOM 1360 C C . GLY A 1 166 ? 9.351 13.800 -1.880 1.00 84.12 166 GLY A C 1
ATOM 1361 O O . GLY A 1 166 ? 9.754 14.427 -0.902 1.00 84.12 166 GLY A O 1
ATOM 1362 N N . ASN A 1 167 ? 10.161 13.475 -2.889 1.00 85.06 167 ASN A N 1
ATOM 1363 C CA . ASN A 1 167 ? 11.601 13.766 -2.907 1.00 85.06 167 ASN A CA 1
ATOM 1364 C C . ASN A 1 167 ? 12.006 14.914 -3.849 1.00 85.06 167 ASN A C 1
ATOM 1366 O O . ASN A 1 167 ? 13.173 15.007 -4.223 1.00 85.06 167 ASN A O 1
ATOM 1370 N N . ARG A 1 168 ? 11.056 15.765 -4.259 1.00 70.25 168 ARG A N 1
ATOM 1371 C CA . ARG A 1 168 ? 11.272 16.782 -5.302 1.00 70.25 168 ARG A CA 1
ATOM 1372 C C . ARG A 1 168 ? 11.764 18.140 -4.814 1.00 70.25 168 ARG A C 1
ATOM 1374 O O . ARG A 1 168 ? 12.411 18.821 -5.603 1.00 70.25 168 A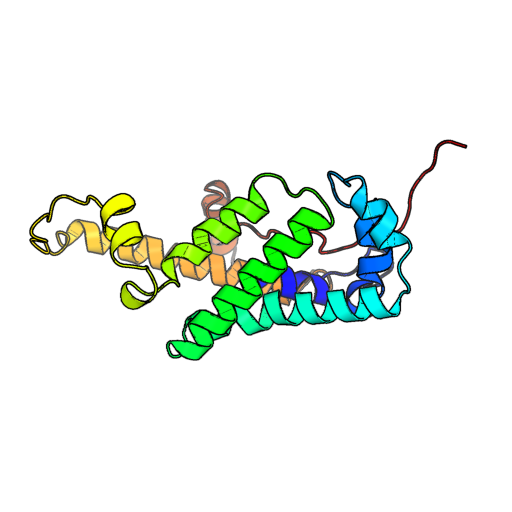RG A O 1
ATOM 1381 N N . ASP A 1 169 ? 11.491 18.528 -3.570 1.00 62.81 169 ASP A N 1
ATOM 1382 C CA . ASP A 1 169 ? 11.886 19.851 -3.079 1.00 62.81 169 ASP A CA 1
ATOM 1383 C C . ASP A 1 169 ? 12.535 19.774 -1.681 1.00 62.81 169 ASP A C 1
ATOM 1385 O O . ASP A 1 169 ? 11.856 19.515 -0.685 1.00 62.81 169 ASP A O 1
ATOM 1389 N N . PRO A 1 170 ? 13.864 19.943 -1.573 1.00 58.91 170 PRO A N 1
ATOM 1390 C CA . PRO A 1 170 ? 14.565 19.912 -0.293 1.00 58.91 170 PRO A CA 1
ATOM 1391 C C . PRO A 1 170 ? 14.413 21.209 0.524 1.00 58.91 170 PRO A C 1
ATOM 1393 O O . PRO A 1 170 ? 14.849 21.240 1.673 1.00 58.91 170 PRO A O 1
ATOM 1396 N N . ASN A 1 171 ? 13.812 22.272 -0.028 1.00 56.88 171 ASN A N 1
ATOM 1397 C CA . ASN A 1 171 ? 13.825 23.609 0.580 1.00 56.88 171 ASN A CA 1
ATOM 1398 C C . ASN A 1 171 ? 12.551 23.996 1.362 1.00 56.88 171 ASN A C 1
ATOM 1400 O O . ASN A 1 171 ? 12.496 25.102 1.904 1.00 56.88 171 ASN A O 1
ATOM 1404 N N . ASP A 1 172 ? 11.544 23.120 1.463 1.00 58.41 172 ASP A N 1
ATOM 1405 C CA . ASP A 1 172 ? 10.242 23.469 2.071 1.00 58.41 172 ASP A CA 1
ATOM 1406 C C . ASP A 1 172 ? 10.138 23.195 3.590 1.00 58.41 172 ASP A C 1
ATOM 1408 O O . ASP A 1 172 ? 9.155 23.555 4.240 1.00 58.41 172 ASP A O 1
ATOM 1412 N N . SER A 1 173 ? 11.152 22.596 4.224 1.00 61.34 173 SER A N 1
ATOM 1413 C CA . SER A 1 173 ? 11.111 22.332 5.671 1.00 61.34 173 SER A CA 1
ATOM 1414 C C . SER A 1 173 ? 11.523 23.563 6.485 1.00 61.34 173 SER A C 1
ATOM 1416 O O . SER A 1 173 ? 12.606 23.611 7.071 1.00 61.34 173 SER A O 1
ATOM 1418 N N . ARG A 1 174 ? 10.646 24.570 6.551 1.00 60.25 174 ARG A N 1
ATOM 1419 C CA . ARG A 1 174 ? 10.700 25.623 7.582 1.00 60.25 174 ARG A CA 1
ATOM 1420 C C . ARG A 1 174 ? 10.196 25.071 8.915 1.00 60.25 174 ARG A C 1
ATOM 1422 O O . ARG A 1 174 ? 9.181 25.526 9.437 1.00 60.25 174 ARG A O 1
ATOM 1429 N N . ASP A 1 175 ? 10.886 24.073 9.446 1.00 66.31 175 ASP A N 1
ATOM 1430 C CA . ASP A 1 175 ? 10.567 23.546 10.766 1.00 66.31 175 ASP A CA 1
ATOM 1431 C C . ASP A 1 175 ? 11.145 24.480 11.825 1.00 66.31 175 ASP A C 1
ATOM 1433 O O . ASP A 1 175 ? 12.305 24.899 11.758 1.00 66.31 175 ASP A O 1
ATOM 1437 N N . SER A 1 176 ? 10.351 24.796 12.843 1.00 77.56 176 SER A N 1
ATOM 1438 C CA . SER A 1 176 ? 10.904 25.435 14.029 1.00 77.56 176 SER A CA 1
ATOM 1439 C C . SER A 1 176 ? 11.839 24.452 14.755 1.00 77.56 176 SER A C 1
ATOM 1441 O O . SER A 1 176 ? 11.563 23.253 14.837 1.00 77.56 176 SER A O 1
ATOM 1443 N N . ASN A 1 177 ? 12.947 24.940 15.329 1.00 81.38 177 ASN A N 1
ATOM 1444 C CA . ASN A 1 177 ? 13.942 24.088 16.013 1.00 81.38 177 ASN A CA 1
ATOM 1445 C C . ASN A 1 177 ? 13.323 23.179 17.096 1.00 81.38 177 ASN A C 1
ATOM 1447 O O . ASN A 1 177 ? 13.809 22.078 17.357 1.00 81.38 177 ASN A O 1
ATOM 1451 N N . PHE A 1 178 ? 12.239 23.638 17.728 1.00 84.31 178 PHE A N 1
ATOM 1452 C CA . PHE A 1 178 ? 11.505 22.877 18.733 1.00 84.31 178 PHE A CA 1
ATOM 1453 C C . PHE A 1 178 ? 10.730 21.698 18.131 1.00 84.31 178 PHE A C 1
ATOM 1455 O O . PHE A 1 178 ? 10.797 20.592 18.667 1.00 84.31 178 PHE A O 1
ATOM 1462 N N . GLU A 1 179 ? 10.028 21.904 17.015 1.00 82.88 179 GLU A N 1
ATOM 1463 C CA . GLU A 1 179 ? 9.269 20.849 16.333 1.00 82.88 179 GLU A CA 1
ATOM 1464 C C . GLU A 1 179 ? 10.190 19.749 15.809 1.00 82.88 179 GLU A C 1
ATOM 1466 O O . GLU A 1 179 ? 9.882 18.569 15.975 1.00 82.88 179 GLU A O 1
ATOM 1471 N N . ALA A 1 180 ? 11.348 20.120 15.258 1.00 82.94 180 ALA A N 1
ATOM 1472 C CA . ALA A 1 180 ? 12.354 19.162 14.811 1.00 82.94 180 ALA A CA 1
ATOM 1473 C C . ALA A 1 180 ? 12.874 18.294 15.973 1.00 82.94 180 ALA A C 1
ATOM 1475 O O . ALA A 1 180 ? 12.901 17.066 15.869 1.00 82.94 180 ALA A O 1
ATOM 1476 N N . ALA A 1 181 ? 13.212 18.908 17.113 1.00 85.94 181 ALA A N 1
ATOM 1477 C CA . ALA A 1 181 ? 13.682 18.190 18.299 1.00 85.94 181 ALA A CA 1
ATOM 1478 C C . ALA A 1 181 ? 12.594 17.296 18.923 1.00 85.94 181 ALA A C 1
ATOM 1480 O O . ALA A 1 181 ? 12.876 16.177 19.362 1.00 85.94 181 ALA A O 1
ATOM 1481 N N . LEU A 1 182 ? 11.346 17.773 18.966 1.00 85.81 182 LEU A N 1
ATOM 1482 C CA . LEU A 1 182 ? 10.204 16.994 19.444 1.00 85.81 182 LEU A CA 1
ATOM 1483 C C . LEU A 1 182 ? 9.945 15.794 18.532 1.00 85.81 182 LEU A C 1
ATOM 1485 O O . LEU A 1 182 ? 9.792 14.672 19.015 1.00 85.81 182 LEU A O 1
ATOM 1489 N N . PHE A 1 183 ? 9.946 16.013 17.220 1.00 83.38 183 PHE A N 1
ATOM 1490 C CA . PHE A 1 183 ? 9.740 14.959 16.240 1.00 83.38 183 PHE A CA 1
ATOM 1491 C C . PHE A 1 183 ? 10.848 13.907 16.289 1.00 83.38 183 PHE A C 1
ATOM 1493 O O . PHE A 1 183 ? 10.548 12.718 16.265 1.00 83.38 183 PHE A O 1
ATOM 1500 N N . GLN A 1 184 ? 12.112 14.310 16.450 1.00 84.75 184 GLN A N 1
ATOM 1501 C CA . GLN A 1 184 ? 13.224 13.374 16.618 1.00 84.75 184 GLN A CA 1
ATOM 1502 C C . GLN A 1 184 ? 13.001 12.453 17.828 1.00 84.75 184 GLN A C 1
ATOM 1504 O O . GLN A 1 184 ?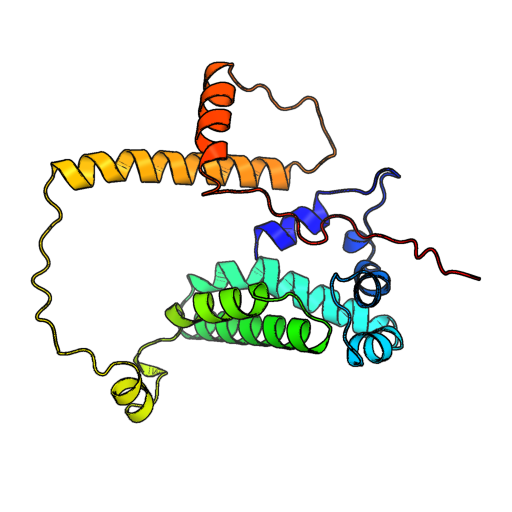 13.155 11.236 17.719 1.00 84.75 184 GLN A O 1
ATOM 1509 N N . LYS A 1 185 ? 12.556 13.005 18.965 1.00 87.56 185 LYS A N 1
ATOM 1510 C CA . LYS A 1 185 ? 12.224 12.206 20.156 1.00 87.56 185 LYS A CA 1
ATOM 1511 C C . LYS A 1 185 ? 11.025 11.286 19.935 1.00 87.56 185 LYS A C 1
ATOM 1513 O O . LYS A 1 185 ? 11.044 10.157 20.411 1.00 87.56 185 LYS A O 1
ATOM 1518 N N . LEU A 1 186 ? 9.997 11.742 19.218 1.00 85.00 186 LEU A N 1
ATOM 1519 C CA . LEU A 1 186 ? 8.828 10.918 18.898 1.00 85.00 186 LEU A CA 1
ATOM 1520 C C . LEU A 1 186 ? 9.173 9.796 17.912 1.00 85.00 186 LEU A C 1
ATOM 1522 O O . LEU A 1 186 ? 8.679 8.682 18.073 1.00 85.00 186 LEU A O 1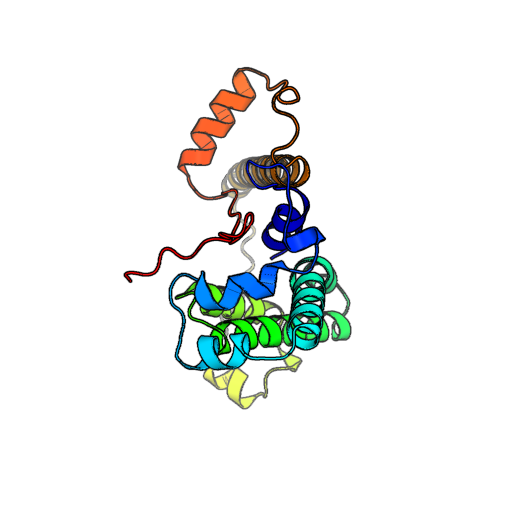
ATOM 1526 N N . SER A 1 187 ? 10.059 10.047 16.947 1.00 82.00 187 SER A N 1
ATOM 1527 C CA . SER A 1 187 ? 10.470 9.058 15.945 1.00 82.00 187 SER A CA 1
ATOM 1528 C C . SER A 1 187 ? 11.170 7.838 16.558 1.00 82.00 187 SER A C 1
ATOM 1530 O O . SER A 1 187 ? 10.979 6.726 16.075 1.00 82.00 187 SER A O 1
ATOM 1532 N N . LEU A 1 188 ? 11.865 8.007 17.693 1.00 85.56 188 LEU A N 1
ATOM 1533 C CA . LEU A 1 188 ? 12.462 6.904 18.464 1.00 85.56 188 LEU A CA 1
ATOM 1534 C C . LEU A 1 188 ? 11.436 5.884 18.968 1.00 85.56 188 LEU A C 1
ATOM 1536 O O . LEU A 1 188 ? 11.784 4.732 19.208 1.00 85.56 188 LEU A O 1
ATOM 1540 N N . SER A 1 189 ? 10.173 6.283 19.138 1.00 84.12 189 SER A N 1
ATOM 1541 C CA . SER A 1 189 ? 9.119 5.345 19.536 1.00 84.12 189 SER A CA 1
ATOM 1542 C C . SER A 1 189 ? 8.768 4.344 18.434 1.00 84.12 189 SER A C 1
ATOM 1544 O O . SER A 1 189 ? 8.108 3.349 18.724 1.00 84.12 189 SER A O 1
ATOM 1546 N N . HIS A 1 190 ? 9.149 4.622 17.178 1.00 79.44 190 HIS A N 1
ATOM 1547 C CA . HIS A 1 190 ? 8.763 3.867 15.981 1.00 79.44 190 HIS A CA 1
ATOM 1548 C C . HIS A 1 190 ? 7.247 3.622 15.844 1.00 79.44 190 HIS A C 1
ATOM 1550 O O . HIS A 1 190 ? 6.819 2.771 15.068 1.00 79.44 190 HIS A O 1
ATOM 1556 N N . SER A 1 191 ? 6.421 4.379 16.576 1.00 80.12 191 SER A N 1
ATOM 1557 C CA . SER A 1 191 ? 4.959 4.255 16.545 1.00 80.12 191 SER A CA 1
ATOM 1558 C C . SER A 1 191 ? 4.361 4.727 15.219 1.00 80.12 191 SER A C 1
ATOM 1560 O O . SER A 1 191 ? 3.320 4.227 14.800 1.00 80.12 191 SER A O 1
ATOM 1562 N N . MET A 1 192 ? 5.041 5.656 14.546 1.00 76.44 192 MET A N 1
ATOM 1563 C CA . MET A 1 192 ? 4.767 6.071 13.177 1.00 76.44 192 MET A CA 1
ATOM 1564 C C . MET A 1 192 ? 6.076 6.088 12.396 1.00 76.44 192 MET A C 1
ATOM 1566 O O . MET A 1 192 ? 7.120 6.461 12.932 1.00 76.44 192 MET A O 1
ATOM 1570 N N . ASN A 1 193 ? 6.020 5.663 11.140 1.00 76.56 193 ASN A N 1
ATOM 1571 C CA . ASN A 1 193 ? 7.172 5.599 10.255 1.00 76.56 193 ASN A CA 1
ATOM 1572 C C . ASN A 1 193 ? 6.712 5.916 8.832 1.00 76.56 193 ASN A C 1
ATOM 1574 O O . ASN A 1 193 ? 5.611 5.509 8.473 1.00 76.56 193 ASN A O 1
ATOM 1578 N N . SER A 1 194 ? 7.557 6.580 8.040 1.00 71.25 194 SER A N 1
ATOM 1579 C CA . SER A 1 194 ? 7.338 6.670 6.592 1.00 71.25 194 SER A CA 1
ATOM 1580 C C . SER A 1 194 ? 7.793 5.343 5.996 1.00 71.25 194 SER A C 1
ATOM 1582 O O . SER A 1 194 ? 8.988 5.021 5.999 1.00 71.25 194 SER A O 1
ATOM 1584 N N . TYR A 1 195 ? 6.841 4.514 5.572 1.00 68.81 195 TYR A N 1
ATOM 1585 C CA . TYR A 1 195 ? 7.133 3.193 5.020 1.00 68.81 195 TYR A CA 1
ATOM 1586 C C . TYR A 1 195 ? 6.796 3.155 3.534 1.00 68.81 195 TYR A C 1
ATOM 1588 O O . TYR A 1 195 ? 5.704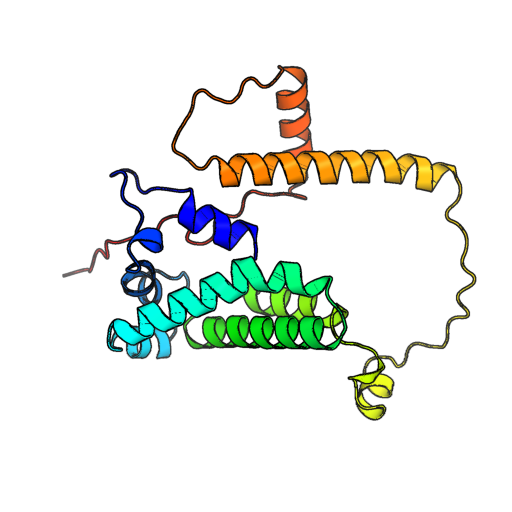 2.774 3.114 1.00 68.81 195 TYR A O 1
ATOM 1596 N N . GLY A 1 196 ? 7.779 3.533 2.717 1.00 73.88 196 GLY A N 1
ATOM 1597 C CA . GLY A 1 196 ? 7.645 3.557 1.265 1.00 73.88 196 GLY A CA 1
ATOM 1598 C C . GLY A 1 196 ? 7.974 2.226 0.592 1.00 73.88 196 GLY A C 1
ATOM 1599 O O . GLY A 1 196 ? 8.971 2.138 -0.128 1.00 73.88 196 GLY A O 1
ATOM 1600 N N . LEU A 1 197 ? 7.152 1.198 0.820 1.00 78.31 197 LEU A N 1
ATOM 1601 C CA . LEU A 1 197 ? 7.305 -0.116 0.185 1.00 78.31 197 LEU A CA 1
ATOM 1602 C C . LEU A 1 197 ? 7.280 0.026 -1.348 1.00 78.31 197 LEU A C 1
ATOM 1604 O O . LEU A 1 197 ? 6.289 0.473 -1.920 1.00 78.31 197 LEU A O 1
ATOM 1608 N N . PHE A 1 198 ? 8.393 -0.329 -1.997 1.00 85.00 198 PHE A N 1
ATOM 1609 C CA . PHE A 1 198 ? 8.609 -0.179 -3.444 1.00 85.00 198 PHE A CA 1
ATOM 1610 C C . PHE A 1 198 ? 8.336 1.227 -3.998 1.00 85.00 198 PHE A C 1
ATOM 1612 O O . PHE A 1 198 ? 7.994 1.370 -5.166 1.00 85.00 198 PHE A O 1
ATOM 1619 N N . ARG A 1 199 ? 8.514 2.293 -3.205 1.00 88.12 199 ARG A N 1
ATOM 1620 C CA . ARG A 1 199 ? 8.296 3.680 -3.672 1.00 88.12 199 ARG A CA 1
ATOM 1621 C C . ARG A 1 199 ? 9.109 4.047 -4.924 1.00 88.12 199 ARG A C 1
ATOM 1623 O O . ARG A 1 199 ? 8.670 4.864 -5.720 1.00 88.12 199 ARG A O 1
ATOM 1630 N N . VAL A 1 200 ? 10.281 3.431 -5.089 1.00 90.06 200 VAL A N 1
ATOM 1631 C CA . VAL A 1 200 ? 11.137 3.512 -6.277 1.00 90.06 200 VAL A CA 1
ATOM 1632 C C . VAL A 1 200 ? 11.505 2.084 -6.656 1.00 90.06 200 VAL A C 1
ATOM 1634 O O . VAL A 1 200 ? 12.005 1.345 -5.806 1.00 90.06 200 VAL A O 1
ATOM 1637 N N . MET A 1 201 ? 11.234 1.698 -7.904 1.00 90.88 201 MET A N 1
ATOM 1638 C CA . MET A 1 201 ? 11.572 0.365 -8.395 1.00 90.88 201 MET A CA 1
ATOM 1639 C C . MET A 1 201 ? 13.047 0.265 -8.755 1.00 90.88 201 MET A C 1
ATOM 1641 O O . MET A 1 201 ? 13.628 1.177 -9.342 1.00 90.88 201 MET A O 1
ATOM 1645 N N . THR A 1 202 ? 13.638 -0.881 -8.439 1.00 88.12 202 THR A N 1
ATOM 1646 C CA . THR A 1 202 ? 14.908 -1.286 -9.031 1.00 88.12 202 THR A CA 1
ATOM 1647 C C . THR A 1 202 ? 14.632 -1.725 -10.467 1.00 88.12 202 THR A C 1
ATOM 1649 O O . THR A 1 202 ? 13.757 -2.545 -10.698 1.00 88.12 202 THR A O 1
ATOM 1652 N N . THR A 1 203 ? 15.339 -1.163 -11.442 1.00 88.81 203 THR A N 1
ATOM 1653 C CA . THR A 1 203 ? 15.127 -1.483 -12.866 1.00 88.81 203 THR A CA 1
ATOM 1654 C C . THR A 1 203 ? 16.239 -2.337 -13.461 1.00 88.81 203 THR A C 1
ATOM 1656 O O . THR A 1 203 ? 16.125 -2.807 -14.589 1.00 88.81 203 THR A O 1
ATOM 1659 N N . SER A 1 204 ? 17.315 -2.569 -12.708 1.00 86.00 204 SER A N 1
ATOM 1660 C CA . SER A 1 204 ? 18.460 -3.361 -13.140 1.00 86.00 204 SER A CA 1
ATOM 1661 C C . SER A 1 204 ? 18.570 -4.668 -12.361 1.00 86.00 204 SER A C 1
ATOM 1663 O O . SER A 1 204 ? 18.421 -4.711 -11.139 1.00 86.00 204 SER A O 1
ATOM 1665 N N . ARG A 1 205 ? 18.883 -5.743 -13.088 1.00 83.06 205 ARG A N 1
ATOM 1666 C CA . ARG A 1 205 ? 19.217 -7.051 -12.530 1.00 83.06 205 ARG A CA 1
ATOM 1667 C C . ARG A 1 205 ? 20.640 -7.414 -12.947 1.00 83.06 205 ARG A C 1
ATOM 1669 O O . ARG A 1 205 ? 20.848 -7.761 -14.106 1.00 83.06 205 ARG A O 1
ATOM 1676 N N . PRO A 1 206 ? 21.637 -7.311 -12.058 1.00 81.94 206 PRO A N 1
ATOM 1677 C CA . PRO A 1 206 ? 22.953 -7.852 -12.355 1.00 81.94 206 PRO A CA 1
ATOM 1678 C C . PRO A 1 206 ? 22.859 -9.382 -12.348 1.00 81.94 206 PRO A C 1
ATOM 1680 O O . PRO A 1 206 ? 22.689 -9.997 -11.295 1.00 81.94 206 PRO A O 1
ATOM 1683 N N . GLU A 1 207 ? 22.927 -9.993 -13.527 1.00 81.94 207 GLU A N 1
ATOM 1684 C CA . GLU A 1 207 ? 23.010 -11.444 -13.680 1.00 81.94 207 GLU A CA 1
ATOM 1685 C C . GLU A 1 207 ? 24.484 -11.859 -13.746 1.00 81.94 207 GLU A C 1
ATOM 1687 O O . GLU A 1 207 ? 25.306 -11.180 -14.363 1.00 81.94 207 GLU A O 1
ATOM 1692 N N . LEU A 1 208 ? 24.834 -12.951 -13.062 1.00 79.12 208 LEU A N 1
ATOM 1693 C CA . LEU A 1 208 ? 26.155 -13.557 -13.196 1.00 79.12 208 LEU A CA 1
ATOM 1694 C C . LEU A 1 208 ? 26.183 -14.290 -14.542 1.00 79.12 208 LEU A C 1
ATOM 1696 O O . LEU A 1 208 ? 25.542 -15.333 -14.676 1.00 79.12 208 LEU A O 1
ATOM 1700 N N . VAL A 1 209 ? 26.871 -13.698 -15.520 1.00 66.56 209 VAL A N 1
ATOM 1701 C CA . VAL A 1 209 ? 27.151 -14.286 -16.842 1.00 66.56 209 VAL A CA 1
ATOM 1702 C C . VAL A 1 209 ? 28.395 -15.161 -16.771 1.00 66.56 209 VAL A C 1
ATOM 1704 O O . VAL A 1 209 ? 29.381 -14.717 -16.138 1.00 66.56 209 VAL A O 1
#

Organism: NCBI:txid408172

Radius of gyration: 21.3 Å; chains: 1; bounding box: 51×47×57 Å

Secondary structure (DSSP, 8-state):
-HHHHHHHHH---TTS--TTTTT-HHHHHHHHSSS--HHHHHHHTS-HHHHHHHHHHHHIIIIIHHHHTTS-HHHHHHHHHHHHHHHHHHHHH---THHHHHHHHHHGGGS-TTTS-HHHHHHHT----------PPPHHHHHHHHHHHHHHHHHHHHHHHHHHHTTS-TT-----HHHHHHHHHHHTT-SS----TTSS---------

Sequence (209 aa):
MLESGIVKFTFFAPDGTNTWRADSALDYHYWTQPIPNGLSWYIDQLPHWVDIFCLWLMYFAEIVLPFLFFSPRNLRHFALFGQVLLQVAILLSGNYGFFNLLTLALCLPLLDDQALPLRASKFLFHVKKQSSNRKCLPRPQTALLAPLCVLFVWSGCRYLKADFHGNRDPNDSRDSNFEAALFQKLSLSHSMNSYGLFRVMTTSRPELV

InterPro domains:
  IPR009613 Lipase maturation factor [PTHR14463] (1-154)
  IPR057434 Lipase maturation factor 1/2, N-terminal domain [PF06762] (1-116)